Protein AF-A0A1J4UWP3-F1 (afdb_monomer)

Foldseek 3Di:
DAFEWEDALDWIKGQDQVNLVVCVVLVAADADVNHSNMGTGDLLSVLLSVPPVVHWYYYPNDTDDSCRSVVSCVPPPCVVVVSVVCNVCVVVVHDDDDPVPDPDCPDDDDDDDAQFDQDADAAQPFAWEADLVQQKIKTQQQVSLCCCCFFQNAADAADDVCNPHHRMGMHHNLSVLLCVVRRVHHYPDDSVVSVVSVCVVPVCVVVLSVVVNVRVSRQKDWDQCVVQLARTFIDGHPDHQCPPDPDGPDGQAGDHDDDPPDDDDPCVVVVSVVSCVVVNHD

Secondary structure (DSSP, 8-state):
---EEEE-SS-EEE--HHHHHHHHHTT-SEEGGG-TTSEEEPHHHHHHHHHHS--EEEETTEE--HHHHHGGGTTSTTHHHHHHHHHHHHHTT-----GGG--S---PPP----------PPPP-SEEEEETTTTEEEE--HHHHHHHHHHH--SEESBTTBTTS---EEEEHHHHHHHHHHS--EESS-HHHHHHHHHHH-TTHHHHHHHHHHHHHTT-EEEE-GGGTSSEEEE-TT--TT-SSSS-----EEE----TT----HHHHHHHHHHHHHTT--

Nearest PDB structures (foldseek):
  4fz2-assembly1_B  TM=8.603E-01  e=1.229E-30  Candidatus Micrarchaeum acidiphilum ARMAN-2
  3p1y-assembly2_D  TM=6.634E-01  e=2.081E-12  Archaeoglobus fulgidus
  1rlv-assembly1_A  TM=6.506E-01  e=1.474E-11  Archaeoglobus fulgidus
  1r0v-assembly2_D  TM=8.101E-01  e=3.860E-09  Archaeoglobus fulgidus DSM 4304
  3iey-assembly1_A  TM=8.493E-01  e=3.514E-05  Nanoarchaeum equitans

pLDDT: mean 92.27, std 8.97, range [44.47, 98.75]

Radius of gyration: 29.08 Å; Cα contacts (8 Å, |Δi|>4): 418; chains: 1; bounding box: 66×35×76 Å

Structure (mmCIF, N/CA/C/O backbone):
data_AF-A0A1J4UWP3-F1
#
_entry.id   AF-A0A1J4UWP3-F1
#
loop_
_atom_site.group_PDB
_atom_site.id
_atom_site.type_symbol
_atom_site.label_atom_id
_atom_site.label_alt_id
_atom_site.label_comp_id
_atom_site.label_asym_id
_atom_site.label_entity_id
_atom_site.label_seq_id
_atom_site.pdbx_PDB_ins_code
_atom_si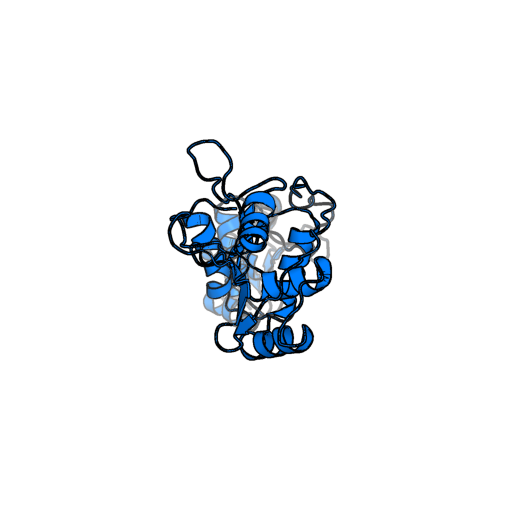te.Cartn_x
_atom_site.Cartn_y
_atom_site.Cartn_z
_atom_site.occupancy
_atom_site.B_iso_or_equiv
_atom_site.auth_seq_id
_atom_site.auth_comp_id
_atom_site.auth_asym_id
_atom_site.auth_atom_id
_atom_site.pdbx_PDB_model_num
ATOM 1 N N . MET A 1 1 ? -15.338 6.701 43.186 1.00 57.97 1 MET A N 1
ATOM 2 C CA . MET A 1 1 ? -16.219 5.523 43.312 1.00 57.97 1 MET A CA 1
ATOM 3 C C . MET A 1 1 ? -16.023 4.652 42.084 1.00 57.97 1 MET A C 1
ATOM 5 O O . MET A 1 1 ? -15.764 5.227 41.027 1.00 57.97 1 MET A O 1
ATOM 9 N N . PRO A 1 2 ? -16.044 3.316 42.218 1.00 82.25 2 PRO A N 1
ATOM 10 C CA . PRO A 1 2 ? -16.067 2.431 41.058 1.00 82.25 2 PRO A CA 1
ATOM 11 C C . PRO A 1 2 ? -17.319 2.729 40.227 1.00 82.25 2 PRO A C 1
ATOM 13 O O . PRO A 1 2 ? -18.374 3.027 40.780 1.00 82.25 2 PRO A O 1
ATOM 16 N N . VAL A 1 3 ? -17.168 2.732 38.906 1.00 91.19 3 VAL A N 1
ATOM 17 C CA . VAL A 1 3 ? -18.279 2.970 37.978 1.00 91.19 3 VAL A CA 1
ATOM 18 C C . VAL A 1 3 ? -19.163 1.725 37.961 1.00 91.19 3 VAL A C 1
ATOM 20 O O . VAL A 1 3 ? -18.652 0.625 37.758 1.00 91.19 3 VAL A O 1
ATOM 23 N N . GLU A 1 4 ? -20.474 1.891 38.122 1.00 92.81 4 GLU A N 1
ATOM 24 C CA . GLU A 1 4 ? -21.444 0.804 37.942 1.00 92.81 4 GLU A CA 1
ATOM 25 C C . GLU A 1 4 ? -22.299 1.048 36.698 1.00 92.81 4 GLU A C 1
ATOM 27 O O . GLU A 1 4 ? -22.734 2.171 36.431 1.00 92.81 4 GLU A O 1
ATOM 32 N N . TYR A 1 5 ? -22.562 -0.012 35.937 1.00 95.50 5 TYR A N 1
ATOM 33 C CA . TYR A 1 5 ? -23.479 0.029 34.801 1.00 95.50 5 TYR A CA 1
ATOM 34 C C . TYR A 1 5 ? -24.240 -1.293 34.649 1.00 95.50 5 TYR A C 1
ATOM 36 O O . TYR A 1 5 ? -23.869 -2.330 35.203 1.00 95.50 5 TYR A O 1
ATOM 44 N N . SER A 1 6 ? -25.345 -1.272 33.916 1.00 95.94 6 SER A N 1
ATOM 45 C CA . SER A 1 6 ? -26.182 -2.441 33.660 1.00 95.94 6 SER A CA 1
ATOM 46 C C . SER A 1 6 ? -26.145 -2.832 32.186 1.00 95.94 6 SER A C 1
ATOM 48 O O . SER A 1 6 ? -25.787 -2.034 31.320 1.00 95.94 6 SER A O 1
ATOM 50 N N . PHE A 1 7 ? -26.470 -4.090 31.905 1.00 95.88 7 PHE A N 1
ATOM 51 C CA . PHE A 1 7 ? -26.631 -4.599 30.551 1.00 95.88 7 PHE A CA 1
ATOM 52 C C . PHE A 1 7 ? -27.933 -5.393 30.449 1.00 95.88 7 PHE A C 1
ATOM 54 O O . PHE A 1 7 ? -28.121 -6.366 31.184 1.00 95.88 7 PHE A O 1
ATOM 61 N N . ASP A 1 8 ? -28.829 -5.000 29.546 1.00 90.06 8 ASP A N 1
ATOM 62 C CA . ASP A 1 8 ? -30.169 -5.596 29.413 1.00 90.06 8 ASP A CA 1
ATOM 63 C C . ASP A 1 8 ? -30.254 -6.726 28.370 1.00 90.06 8 ASP A C 1
ATOM 65 O O . ASP A 1 8 ? -31.227 -7.474 28.340 1.00 90.06 8 ASP A O 1
ATOM 69 N N . GLY A 1 9 ? -29.203 -6.930 27.573 1.00 86.62 9 GLY A N 1
ATOM 70 C CA . GLY A 1 9 ? -29.224 -7.838 26.421 1.00 86.62 9 GLY A CA 1
ATOM 71 C C . GLY A 1 9 ? -28.870 -7.134 25.118 1.00 86.62 9 GLY A C 1
ATOM 72 O O . GLY A 1 9 ? -28.320 -7.771 24.218 1.00 86.62 9 GLY A O 1
ATOM 73 N N . GLU A 1 10 ? -29.099 -5.827 25.056 1.00 87.94 10 GLU A N 1
ATOM 74 C CA . GLU A 1 10 ? -28.874 -5.005 23.872 1.00 87.94 10 GLU A CA 1
ATOM 75 C C . GLU A 1 10 ? -27.992 -3.794 24.188 1.00 87.94 10 GLU A C 1
ATOM 77 O O . GLU A 1 10 ? -27.033 -3.531 23.455 1.00 87.94 10 GLU A O 1
ATOM 82 N N . LEU A 1 11 ? -28.267 -3.110 25.299 1.00 94.31 11 LEU A N 1
ATOM 83 C CA . LEU A 1 11 ? -27.675 -1.830 25.669 1.00 94.31 11 LEU A CA 1
ATOM 84 C C . LEU A 1 11 ? -26.880 -1.922 26.969 1.00 94.31 11 LEU A C 1
ATOM 86 O O . LEU A 1 11 ? -27.240 -2.648 27.896 1.00 94.31 11 LEU A O 1
ATOM 90 N N . PHE A 1 12 ? -25.806 -1.136 27.043 1.00 96.69 12 PHE A N 1
ATOM 91 C CA . PHE A 1 12 ? -25.080 -0.871 28.281 1.00 96.69 12 PHE A CA 1
ATOM 92 C C . PHE A 1 12 ? -25.496 0.491 28.824 1.00 96.69 12 PHE A C 1
ATOM 94 O O . PHE A 1 12 ? -25.263 1.498 28.158 1.00 96.69 12 PHE A O 1
ATOM 101 N N . LEU A 1 13 ? -26.077 0.534 30.023 1.00 96.75 13 LEU A N 1
ATOM 102 C CA . LEU A 1 13 ? -26.630 1.757 30.606 1.00 96.75 13 LEU A CA 1
ATOM 103 C C . LEU A 1 13 ? -25.962 2.114 31.931 1.00 96.75 13 LEU A C 1
ATOM 105 O O . LEU A 1 13 ? -25.841 1.291 32.837 1.00 96.75 13 LEU A O 1
ATOM 109 N N . VAL A 1 14 ? -25.566 3.375 32.051 1.00 96.44 14 VAL A N 1
ATOM 110 C CA . VAL A 1 14 ? -25.075 3.990 33.285 1.00 96.44 14 VAL A CA 1
ATOM 111 C C . VAL A 1 14 ? -26.186 4.888 33.816 1.00 96.44 14 VAL A C 1
ATOM 113 O O . VAL A 1 14 ? -26.628 5.792 33.107 1.00 96.44 14 VAL A O 1
ATOM 116 N N . GLU A 1 15 ? -26.634 4.641 35.046 1.00 94.00 15 GLU A N 1
ATOM 117 C CA . GLU A 1 15 ? -27.773 5.353 35.652 1.00 94.00 15 GLU A CA 1
ATOM 118 C C . GLU A 1 15 ? -27.412 6.074 36.956 1.00 94.00 15 GLU A C 1
ATOM 120 O O . GLU A 1 15 ? -28.083 7.029 37.337 1.00 94.00 15 GLU A O 1
ATOM 125 N N . ASP A 1 16 ? -26.349 5.642 37.640 1.00 92.00 16 ASP A N 1
ATOM 126 C CA . ASP A 1 16 ? -25.859 6.316 38.842 1.00 92.00 16 ASP A CA 1
ATOM 127 C C . ASP A 1 16 ? -25.305 7.706 38.493 1.00 92.00 16 ASP A C 1
ATOM 129 O O . ASP A 1 16 ? -24.420 7.841 37.645 1.00 92.00 16 ASP A O 1
ATOM 133 N N . ALA A 1 17 ? -25.789 8.742 39.182 1.00 91.25 17 ALA A N 1
ATOM 134 C CA . ALA A 1 17 ? -25.477 10.134 38.868 1.00 91.25 17 ALA A CA 1
ATOM 135 C C . ALA A 1 17 ? -23.970 10.447 38.944 1.00 91.25 17 ALA A C 1
ATOM 137 O O . ALA A 1 17 ? -23.447 11.180 38.100 1.00 91.25 17 ALA A O 1
ATOM 138 N N . ALA A 1 18 ? -23.251 9.871 39.914 1.00 90.94 18 ALA A N 1
ATOM 139 C CA . ALA A 1 18 ? -21.812 10.089 40.053 1.00 90.94 18 ALA A CA 1
ATOM 140 C C . ALA A 1 18 ? -21.024 9.431 38.905 1.00 90.94 18 ALA A C 1
ATOM 142 O O . ALA A 1 18 ? -20.096 10.033 38.352 1.00 90.94 18 ALA A O 1
ATOM 143 N N . SER A 1 19 ? -21.422 8.220 38.511 1.00 93.31 19 SER A N 1
ATOM 144 C CA . SER A 1 19 ? -20.868 7.491 37.368 1.00 93.31 19 SER A CA 1
ATOM 145 C C . SER A 1 19 ? -21.154 8.213 36.051 1.00 93.31 19 SER A C 1
ATOM 147 O O . SER A 1 19 ? -20.228 8.433 35.269 1.00 93.31 19 SER A O 1
ATOM 149 N N . VAL A 1 20 ? -22.394 8.666 35.837 1.00 94.31 20 VAL A N 1
ATOM 150 C CA . VAL A 1 20 ? -22.802 9.468 34.672 1.00 94.31 20 VAL A CA 1
ATOM 151 C C . VAL A 1 20 ? -21.947 10.727 34.563 1.00 94.31 20 VAL A C 1
ATOM 153 O O . VAL A 1 20 ? -21.325 10.957 33.527 1.00 94.31 20 VAL A O 1
ATOM 156 N N . GLN A 1 21 ? -21.828 11.509 35.639 1.00 91.56 21 GLN A N 1
ATOM 157 C CA . GLN A 1 21 ? -21.040 12.741 35.625 1.00 91.56 21 GLN A CA 1
ATOM 158 C C . GLN A 1 21 ? -19.553 12.476 35.327 1.00 91.56 21 GLN A C 1
ATOM 160 O O . GLN A 1 21 ? -18.936 13.196 34.536 1.00 91.56 21 GLN A O 1
ATOM 165 N N . SER A 1 22 ? -18.971 11.438 35.939 1.00 91.75 22 SER A N 1
ATOM 166 C CA . SER A 1 22 ? -17.565 11.069 35.742 1.00 91.75 22 SER A CA 1
ATOM 167 C C . SER A 1 22 ? -17.277 10.633 34.302 1.00 91.75 22 SER A C 1
ATOM 169 O O . SER A 1 22 ? -16.322 11.113 33.683 1.00 91.75 22 SER A O 1
ATOM 171 N N . LEU A 1 23 ? -18.119 9.757 33.752 1.00 94.44 23 LEU A N 1
ATOM 172 C CA . LEU A 1 23 ? -17.978 9.226 32.399 1.00 94.44 23 LEU A CA 1
ATOM 173 C C . LEU A 1 23 ? -18.247 10.284 31.333 1.00 94.44 23 LEU A C 1
ATOM 175 O O . LEU A 1 23 ? -17.478 10.378 30.376 1.00 94.44 23 LEU A O 1
ATOM 179 N N . TYR A 1 24 ? -19.258 11.131 31.535 1.00 91.94 24 TYR A N 1
ATOM 180 C CA . TYR A 1 24 ? -19.559 12.238 30.632 1.00 91.94 24 TYR A CA 1
ATOM 181 C C . TYR A 1 24 ? -18.372 13.202 30.518 1.00 91.94 24 TYR A C 1
ATOM 183 O O . TYR A 1 24 ? -17.941 13.530 29.414 1.00 91.94 24 TYR A O 1
ATOM 191 N N . LYS A 1 25 ? -17.751 13.572 31.650 1.00 91.88 25 LYS A N 1
ATOM 192 C CA . LYS A 1 25 ? -16.527 14.396 31.666 1.00 91.88 25 LYS A CA 1
ATOM 193 C C . LYS A 1 25 ? -15.352 13.719 30.945 1.00 91.88 25 LYS A C 1
ATOM 195 O O . LYS A 1 25 ? -14.505 14.400 30.376 1.00 91.88 25 LYS A O 1
ATOM 200 N N . GLY A 1 26 ? -15.297 12.388 30.972 1.00 92.44 26 GLY A N 1
ATOM 201 C CA . GLY A 1 26 ? -14.312 11.575 30.257 1.00 92.44 26 GLY A CA 1
ATOM 202 C C . GLY A 1 26 ? -14.669 11.264 28.799 1.00 92.44 26 GLY A C 1
ATOM 203 O O . GLY A 1 26 ? -13.952 10.485 28.164 1.00 92.44 26 GLY A O 1
ATOM 204 N N . PHE A 1 27 ? -15.753 11.838 28.264 1.00 93.69 27 PHE A N 1
ATOM 205 C CA . PHE A 1 27 ? -16.264 11.567 26.917 1.00 93.69 27 PHE A CA 1
ATOM 206 C C . PHE A 1 27 ? -16.542 10.074 26.668 1.00 93.69 27 PHE A C 1
ATOM 208 O O . PHE A 1 27 ? -16.190 9.542 25.613 1.00 93.69 27 PHE A O 1
ATOM 215 N N . PHE A 1 28 ? -17.096 9.373 27.658 1.00 93.94 28 PHE A N 1
ATOM 216 C CA . PHE A 1 28 ? -17.574 7.996 27.517 1.00 93.94 28 PHE A CA 1
ATOM 217 C C . PHE A 1 28 ? -19.084 7.968 27.275 1.00 93.94 28 PHE A C 1
ATOM 219 O O . PHE A 1 28 ? -19.833 8.690 27.932 1.00 93.94 28 PHE A O 1
ATOM 226 N N . GLY A 1 29 ? -19.517 7.089 26.370 1.00 93.31 29 GLY A N 1
ATOM 227 C CA . GLY A 1 29 ? -20.927 6.862 26.065 1.00 93.31 29 GLY A CA 1
ATOM 228 C C . GLY A 1 29 ? -21.612 8.024 25.348 1.00 93.31 29 GLY A C 1
ATOM 229 O O . GLY A 1 29 ? -20.968 8.965 24.880 1.00 93.31 29 GLY A O 1
ATOM 230 N N . THR A 1 30 ? -22.930 7.935 25.218 1.00 92.50 30 THR A N 1
ATOM 231 C CA . THR A 1 30 ? -23.804 8.981 24.668 1.00 92.50 30 THR A CA 1
ATOM 232 C C . THR A 1 30 ? -25.034 9.169 25.558 1.00 92.50 30 THR A C 1
ATOM 234 O O . THR A 1 30 ? -25.438 8.215 26.220 1.00 92.50 30 THR A O 1
ATOM 237 N N . PRO A 1 31 ? -25.641 10.370 25.608 1.00 92.81 31 PRO A N 1
ATOM 238 C CA . PRO A 1 31 ? -26.878 10.591 26.356 1.00 92.81 31 PRO A CA 1
ATOM 239 C C . PRO A 1 31 ? -27.997 9.647 25.898 1.00 92.81 31 PRO A C 1
ATOM 241 O O . PRO A 1 31 ? -28.414 9.679 24.734 1.00 92.81 31 PRO A O 1
ATOM 244 N N . PHE A 1 32 ? -28.510 8.821 26.807 1.00 91.56 32 PHE A N 1
ATOM 245 C CA . PHE A 1 32 ? -29.555 7.858 26.473 1.00 91.56 32 PHE A CA 1
ATOM 246 C C . PHE A 1 32 ? -30.858 8.589 26.131 1.00 91.56 32 PHE A C 1
ATOM 248 O O . PHE A 1 32 ? -31.356 9.410 26.903 1.00 91.56 32 PHE A O 1
ATOM 255 N N . LYS A 1 33 ? -31.422 8.313 24.947 1.00 88.06 33 LYS A N 1
ATOM 256 C CA . LYS A 1 33 ? -32.617 9.006 24.420 1.00 88.06 33 LYS A CA 1
ATOM 257 C C . LYS A 1 33 ? -32.496 10.543 24.443 1.00 88.06 33 LYS A C 1
ATOM 259 O O . LYS A 1 33 ? -33.495 11.242 24.601 1.00 88.06 33 LYS A O 1
ATOM 264 N N . GLY A 1 34 ? -31.275 11.069 24.313 1.00 80.12 34 GLY A N 1
ATOM 265 C CA . GLY A 1 34 ? -31.001 12.509 24.314 1.00 80.12 34 GLY A CA 1
ATOM 266 C C . GLY A 1 34 ? -31.094 13.186 25.685 1.00 80.12 34 GLY A C 1
ATOM 267 O O . GLY A 1 34 ? -30.981 14.409 25.755 1.00 80.12 34 GLY A O 1
ATOM 268 N N . LYS A 1 35 ? -31.283 12.428 26.773 1.00 81.88 35 LYS A N 1
ATOM 269 C CA . LYS A 1 35 ? -31.281 12.953 28.143 1.00 81.88 35 LYS A CA 1
ATOM 270 C C . LYS A 1 35 ? -29.943 12.648 28.820 1.00 81.88 35 LYS A C 1
ATOM 272 O O . LYS A 1 35 ? -29.397 11.561 28.672 1.00 81.88 35 LYS A O 1
ATOM 277 N N . GLY A 1 36 ? -29.391 13.636 29.524 1.00 80.69 36 GLY A N 1
ATOM 278 C CA . GLY A 1 36 ? -28.071 13.550 30.169 1.00 80.69 36 GLY A CA 1
ATOM 279 C C . GLY A 1 36 ? -28.068 12.895 31.554 1.00 80.69 36 GLY A C 1
ATOM 280 O O . GLY A 1 36 ? -27.041 12.909 32.222 1.00 80.69 36 GLY A O 1
ATOM 281 N N . ASP A 1 37 ? -29.204 12.363 32.001 1.00 90.12 37 ASP A N 1
ATOM 282 C CA . ASP A 1 37 ? -29.361 11.645 33.269 1.00 90.12 37 ASP A CA 1
ATOM 283 C C . ASP A 1 37 ? -28.863 10.197 33.195 1.00 90.12 37 ASP A C 1
ATOM 285 O O . ASP A 1 37 ? -28.579 9.596 34.227 1.00 90.12 37 ASP A O 1
ATOM 289 N N . LYS A 1 38 ? -28.740 9.644 31.983 1.00 94.94 38 LYS A N 1
ATOM 290 C CA . LYS A 1 38 ? -28.232 8.295 31.723 1.00 94.94 38 LYS A CA 1
ATOM 291 C C . LYS A 1 38 ? -27.283 8.298 30.533 1.00 94.94 38 LYS A C 1
ATOM 293 O O . LYS A 1 38 ? -27.473 9.055 29.579 1.00 94.94 38 LYS A O 1
ATOM 298 N N . LEU A 1 39 ? -26.292 7.410 30.558 1.00 96.25 39 LEU A N 1
ATOM 299 C CA . LEU A 1 39 ? -25.378 7.211 29.430 1.00 96.25 39 LEU A CA 1
ATOM 300 C C . LEU A 1 39 ? -25.514 5.809 28.854 1.00 96.25 39 LEU A C 1
ATOM 302 O O . LEU A 1 39 ? -25.476 4.824 29.587 1.00 96.25 39 LEU A O 1
ATOM 306 N N . GLU A 1 40 ? -25.606 5.737 27.534 1.00 95.94 40 GLU A N 1
ATOM 307 C CA . GLU A 1 40 ? -25.453 4.510 26.767 1.00 95.94 40 GLU A CA 1
ATOM 308 C C . GLU A 1 40 ? -23.985 4.335 26.373 1.00 95.94 40 GLU A C 1
ATOM 310 O O . GLU A 1 40 ? -23.406 5.200 25.710 1.00 95.94 40 GLU A O 1
ATOM 315 N N . LEU A 1 41 ? -23.374 3.227 26.790 1.00 95.75 41 LEU A N 1
ATOM 316 C CA . LEU A 1 41 ? -22.001 2.876 26.434 1.00 95.75 41 LEU A CA 1
ATOM 317 C C . LEU A 1 41 ? -21.979 1.988 25.193 1.00 95.75 41 LEU A C 1
ATOM 319 O O . LEU A 1 41 ? -22.765 1.046 25.063 1.00 95.75 41 LEU A O 1
ATOM 323 N N . SER A 1 42 ? -20.999 2.209 24.319 1.00 95.06 42 SER A N 1
ATOM 324 C CA . SER A 1 42 ? -20.665 1.192 23.323 1.00 95.06 42 SER A CA 1
ATOM 325 C C . SER A 1 42 ? -20.100 -0.068 24.004 1.00 95.06 42 SER A C 1
ATOM 327 O O . SER A 1 42 ? -19.518 0.020 25.091 1.00 95.06 42 SER A O 1
ATOM 329 N N . PRO A 1 43 ? -20.206 -1.256 23.379 1.00 95.62 43 PRO A N 1
ATOM 330 C CA . PRO A 1 43 ? -19.635 -2.473 23.949 1.00 95.62 43 PRO A CA 1
ATOM 331 C C . PRO A 1 43 ? -18.132 -2.381 24.225 1.00 95.62 43 PRO A C 1
ATOM 333 O O . PRO A 1 43 ? -17.662 -2.89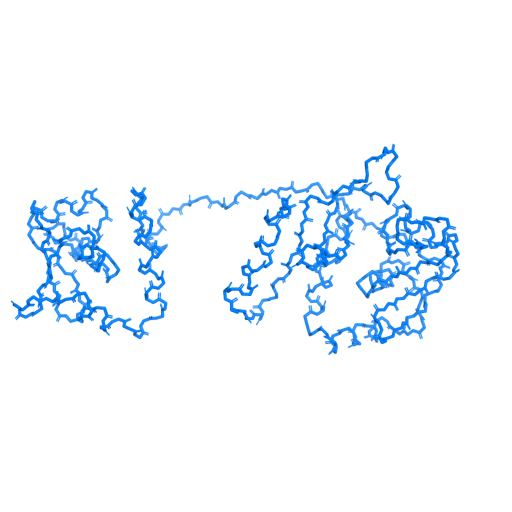6 25.235 1.00 95.62 43 PRO A O 1
ATOM 336 N N . GLU A 1 44 ? -17.372 -1.714 23.354 1.00 96.06 44 GLU A N 1
ATOM 337 C CA . GLU A 1 44 ? -15.945 -1.485 23.567 1.00 96.06 44 GLU A CA 1
ATOM 338 C C . GLU A 1 44 ? -15.681 -0.597 24.794 1.00 96.06 44 GLU A C 1
ATOM 340 O O . GLU A 1 44 ? -14.794 -0.920 25.583 1.00 96.06 44 GLU A O 1
ATOM 345 N N . GLU A 1 45 ? -16.463 0.472 24.997 1.00 96.25 45 GLU A N 1
ATOM 346 C CA . GLU A 1 45 ? -16.363 1.340 26.181 1.00 96.25 45 GLU A CA 1
ATOM 347 C C . GLU A 1 45 ? -16.725 0.596 27.469 1.00 96.25 45 GLU A C 1
ATOM 349 O O . GLU A 1 45 ? -15.981 0.688 28.443 1.00 96.25 45 GLU A O 1
ATOM 354 N N . ALA A 1 46 ? -17.815 -0.176 27.474 1.00 96.56 46 ALA A N 1
ATOM 355 C CA . ALA A 1 46 ? -18.218 -0.984 28.624 1.00 96.56 46 ALA A CA 1
ATOM 356 C C . ALA A 1 46 ? -17.103 -1.962 29.037 1.00 96.56 46 ALA A C 1
ATOM 358 O O . ALA A 1 46 ? -16.660 -1.969 30.191 1.00 96.56 46 ALA A O 1
ATOM 359 N N . LEU A 1 47 ? -16.573 -2.723 28.073 1.00 97.00 47 LEU A N 1
ATOM 360 C CA . LEU A 1 47 ? -15.470 -3.652 28.315 1.00 97.00 47 LEU A CA 1
ATOM 361 C C . LEU A 1 47 ? -14.189 -2.948 28.778 1.00 97.00 47 LEU A C 1
ATOM 363 O O . LEU A 1 47 ? -13.485 -3.483 29.626 1.00 97.00 47 LEU A O 1
ATOM 367 N N . TYR A 1 48 ? -13.885 -1.754 28.265 1.00 97.06 48 TYR A N 1
ATOM 368 C CA . TYR A 1 48 ? -12.733 -0.968 28.715 1.00 97.06 48 TYR A CA 1
ATOM 369 C C . TYR A 1 48 ? -12.877 -0.524 30.170 1.00 97.06 48 TYR A C 1
ATOM 371 O O . TYR A 1 48 ? -11.942 -0.660 30.956 1.00 97.06 48 TYR A O 1
ATOM 379 N N . LEU A 1 49 ? -14.054 -0.018 30.548 1.00 96.19 49 LEU A N 1
ATOM 380 C CA . LEU A 1 49 ? -14.309 0.411 31.921 1.00 96.19 49 LEU A CA 1
ATOM 381 C C . LEU A 1 49 ? -14.182 -0.765 32.900 1.00 96.19 49 LEU A C 1
ATOM 383 O O . LEU A 1 49 ? -13.627 -0.602 33.986 1.00 96.19 49 LEU A O 1
ATOM 387 N N . MET A 1 50 ? -14.644 -1.951 32.502 1.00 96.00 50 MET A N 1
ATOM 388 C CA . MET A 1 50 ? -14.479 -3.171 33.293 1.00 96.00 50 MET A CA 1
ATOM 389 C C . MET A 1 50 ? -13.012 -3.615 33.386 1.00 96.00 50 MET A C 1
ATOM 391 O O . MET A 1 50 ? -12.548 -3.901 34.483 1.00 96.00 50 MET A O 1
ATOM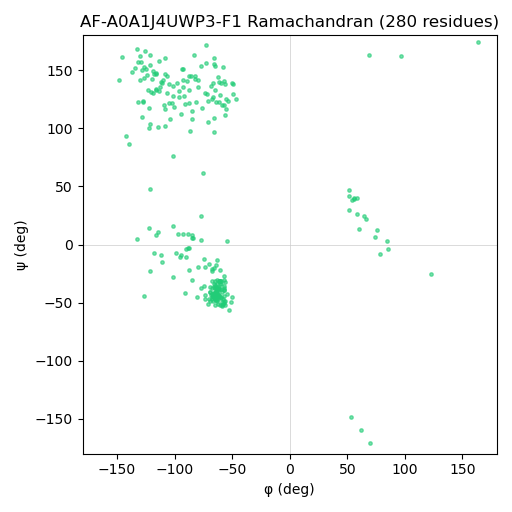 395 N N . ASP A 1 51 ? -12.285 -3.647 32.263 1.00 95.88 51 ASP A N 1
ATOM 396 C CA . ASP A 1 51 ? -10.894 -4.128 32.189 1.00 95.88 51 ASP A CA 1
ATOM 397 C C . ASP A 1 51 ? -9.924 -3.245 32.989 1.00 95.88 51 ASP A C 1
ATOM 399 O O . ASP A 1 51 ? -9.191 -3.738 33.842 1.00 95.88 51 ASP A O 1
ATOM 403 N N . VAL A 1 52 ? -9.936 -1.926 32.752 1.00 94.06 52 VAL A N 1
ATOM 404 C CA . VAL A 1 52 ? -8.878 -1.028 33.260 1.00 94.06 52 VAL A CA 1
ATOM 405 C C . VAL A 1 52 ? -9.361 0.053 34.228 1.00 94.06 52 VAL A C 1
ATOM 407 O O . VAL A 1 52 ? -8.543 0.769 34.805 1.00 94.06 52 VAL A O 1
ATOM 410 N N . ARG A 1 53 ? -10.678 0.214 34.434 1.00 92.19 53 ARG A N 1
ATOM 411 C CA . ARG A 1 53 ? -11.245 1.236 35.344 1.00 92.19 53 ARG A CA 1
ATOM 412 C C . ARG A 1 53 ? -11.974 0.661 36.554 1.00 92.19 53 ARG A C 1
ATOM 414 O O . ARG A 1 53 ? -12.596 1.433 37.284 1.00 92.19 53 ARG A O 1
ATOM 421 N N . ASN A 1 54 ? -11.850 -0.646 36.795 1.00 92.56 54 ASN A N 1
ATOM 422 C CA . ASN A 1 54 ? -12.463 -1.342 37.929 1.00 92.56 54 ASN A CA 1
ATOM 423 C C . ASN A 1 54 ? -13.987 -1.108 38.010 1.00 92.56 54 ASN A C 1
ATOM 425 O O . ASN A 1 54 ? -14.535 -0.877 39.089 1.00 92.56 5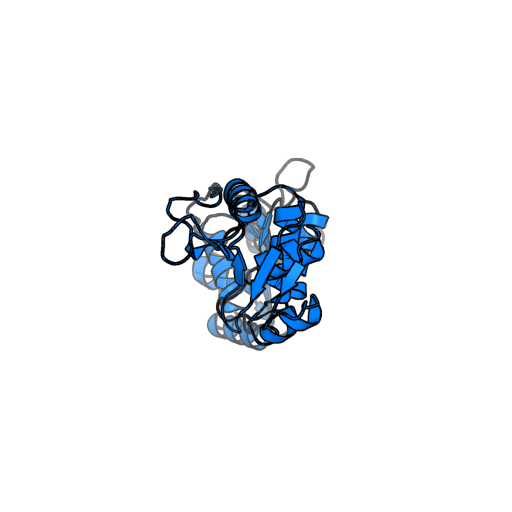4 ASN A O 1
ATOM 429 N N . ALA A 1 55 ? -14.651 -1.071 36.851 1.00 94.88 55 ALA A N 1
ATOM 430 C CA . ALA A 1 55 ? -16.096 -0.910 36.761 1.00 94.88 55 ALA A CA 1
ATOM 431 C C . ALA A 1 55 ? -16.810 -2.266 36.838 1.00 94.88 55 ALA A C 1
ATOM 433 O O . ALA A 1 55 ? -16.325 -3.256 36.288 1.00 94.88 55 ALA A O 1
ATOM 434 N N . SER A 1 56 ? -17.989 -2.297 37.458 1.00 94.75 56 SER A N 1
ATOM 435 C CA . SER A 1 56 ? -18.821 -3.499 37.559 1.00 94.75 56 SER A CA 1
ATOM 436 C C . SER A 1 56 ? -20.035 -3.409 36.631 1.00 94.75 56 SER A C 1
ATOM 438 O O . SER A 1 56 ? -20.603 -2.336 36.409 1.00 94.75 56 SER A O 1
ATOM 440 N N . CYS A 1 57 ? -20.433 -4.554 36.068 1.00 96.19 57 CYS A N 1
ATOM 441 C CA . CYS A 1 57 ? -21.601 -4.661 35.198 1.00 96.19 57 CYS A CA 1
ATOM 442 C C . CYS A 1 57 ? -22.594 -5.690 35.734 1.00 96.19 57 CYS A C 1
ATOM 444 O O . CYS A 1 57 ? -22.201 -6.818 36.034 1.00 96.19 57 CYS A O 1
ATOM 446 N N . LYS A 1 58 ? -23.885 -5.347 35.794 1.00 95.62 58 LYS A N 1
ATOM 447 C CA . LYS A 1 58 ? -24.963 -6.271 36.195 1.00 95.62 58 LYS A CA 1
ATOM 448 C C . LYS A 1 58 ? -25.899 -6.583 35.019 1.00 95.62 58 LYS A C 1
ATOM 450 O O . LYS A 1 58 ? -26.347 -5.675 34.325 1.00 95.62 58 LYS A O 1
ATOM 455 N N . LYS A 1 59 ? -26.265 -7.859 34.839 1.00 93.62 59 LYS A N 1
ATOM 456 C CA . LYS A 1 59 ? -27.325 -8.329 33.920 1.00 93.62 59 LYS A CA 1
ATOM 457 C C . LYS A 1 59 ? -28.368 -9.102 34.722 1.00 93.62 59 LYS A C 1
ATOM 459 O O . LYS A 1 59 ? -28.038 -10.113 35.341 1.00 93.62 59 LYS A O 1
ATOM 464 N N . GLY A 1 60 ? -29.611 -8.614 34.757 1.00 88.25 60 GLY A N 1
ATOM 465 C CA . GLY A 1 60 ? -30.677 -9.212 35.578 1.00 88.25 60 GLY A CA 1
ATOM 466 C C . GLY A 1 60 ? -30.305 -9.322 37.065 1.00 88.25 60 GLY A C 1
ATOM 467 O O . GLY A 1 60 ? -30.545 -10.351 37.688 1.00 88.25 60 GLY A O 1
ATOM 468 N N . GLY A 1 61 ? -29.616 -8.308 37.603 1.00 88.56 61 GLY A N 1
ATOM 469 C CA . GLY A 1 61 ? -29.141 -8.270 38.993 1.00 88.56 61 GLY A CA 1
ATOM 470 C C . GLY A 1 61 ? -27.877 -9.088 39.292 1.00 88.56 61 GLY A C 1
ATOM 471 O O . GLY A 1 61 ? -27.316 -8.941 40.373 1.00 88.56 61 GLY A O 1
ATOM 472 N N . LYS A 1 62 ? -27.385 -9.908 38.352 1.00 93.62 62 LYS A N 1
ATOM 473 C CA . LYS A 1 62 ? -26.159 -10.704 38.523 1.00 93.62 62 LYS A CA 1
ATOM 474 C C . LYS A 1 62 ? -24.953 -10.000 37.922 1.00 93.62 62 LYS A C 1
ATOM 476 O O . LYS A 1 62 ? -24.999 -9.579 36.764 1.00 93.62 62 LYS A O 1
ATOM 481 N N . GLU A 1 63 ? -23.865 -9.932 38.679 1.00 95.62 63 GLU A N 1
ATOM 482 C CA . GLU A 1 63 ? -22.591 -9.405 38.194 1.00 95.62 63 GLU A CA 1
ATOM 483 C C . GLU A 1 63 ? -22.057 -10.232 37.015 1.00 95.62 63 GLU A C 1
ATOM 485 O O . GLU A 1 63 ? -22.208 -11.456 36.968 1.00 95.62 63 GLU A O 1
ATOM 490 N N . GLN A 1 64 ? -21.496 -9.547 36.024 1.00 96.88 64 GLN A N 1
ATOM 491 C CA . GLN A 1 64 ? -20.988 -10.133 34.790 1.00 96.88 64 GLN A CA 1
ATOM 492 C C . GLN A 1 64 ? -19.468 -10.027 34.739 1.00 96.88 64 GLN A C 1
ATOM 494 O O . GLN A 1 64 ? -18.897 -8.988 35.057 1.00 96.88 64 GLN A O 1
ATOM 499 N N . SER A 1 65 ? -18.815 -11.087 34.261 1.00 96.94 65 SER A N 1
ATOM 500 C CA . SER A 1 65 ? -17.391 -11.045 33.934 1.00 96.94 65 SER A CA 1
ATOM 501 C C . SER A 1 65 ? -17.152 -10.471 32.538 1.00 96.94 65 SER A C 1
ATOM 503 O O . SER A 1 65 ? -18.039 -10.491 31.677 1.00 96.94 65 SER A O 1
ATOM 505 N N . PHE A 1 66 ? -15.911 -10.057 32.274 1.00 96.19 66 PHE A N 1
ATOM 506 C CA . PHE A 1 66 ? -15.485 -9.579 30.957 1.00 96.19 66 PHE A CA 1
ATOM 507 C C . PHE A 1 66 ? -15.851 -10.565 29.843 1.00 96.19 66 PHE A C 1
ATOM 509 O O . PHE A 1 66 ? -16.489 -10.197 28.858 1.00 96.19 66 PHE A O 1
ATOM 516 N N . ASN A 1 67 ? -15.517 -11.847 30.022 1.00 97.12 67 ASN A N 1
ATOM 517 C CA . ASN A 1 67 ? -15.795 -12.881 29.024 1.00 97.12 67 ASN A CA 1
ATOM 518 C C . ASN A 1 67 ? -17.298 -13.115 28.824 1.00 97.12 67 ASN A C 1
ATOM 520 O O . ASN A 1 67 ? -17.720 -13.387 27.698 1.00 97.12 67 ASN A O 1
ATOM 524 N N . ALA A 1 68 ? -18.113 -12.995 29.879 1.00 95.75 68 ALA A N 1
ATOM 525 C CA . ALA A 1 68 ? -19.565 -13.129 29.770 1.00 95.75 68 ALA A CA 1
ATOM 526 C C . ALA A 1 68 ? -20.166 -12.024 28.887 1.00 95.75 68 ALA A C 1
ATOM 528 O O . ALA A 1 68 ? -21.002 -12.309 28.027 1.00 95.75 68 ALA A O 1
ATOM 529 N N . LEU A 1 69 ? -19.691 -10.784 29.037 1.00 95.31 69 LEU A N 1
ATOM 530 C CA . LEU A 1 69 ? -20.100 -9.663 28.191 1.00 95.31 69 LEU A CA 1
ATOM 531 C C . LEU A 1 69 ? -19.536 -9.780 26.770 1.00 95.31 69 LEU A C 1
ATOM 533 O O . LEU A 1 69 ? -20.294 -9.735 25.803 1.00 95.31 69 LEU A O 1
ATOM 537 N N . ALA A 1 70 ? -18.227 -10.000 26.630 1.00 95.94 70 ALA A N 1
ATOM 538 C CA . ALA A 1 70 ? -17.544 -10.060 25.339 1.00 95.94 70 ALA A CA 1
ATOM 539 C C . ALA A 1 70 ? -18.084 -11.175 24.428 1.00 95.94 70 ALA A C 1
ATOM 541 O O . ALA A 1 70 ? -18.186 -10.986 23.213 1.00 95.94 70 ALA A O 1
ATOM 542 N N . LYS A 1 71 ? -18.504 -12.317 24.997 1.00 95.62 71 LYS A N 1
ATOM 543 C CA . LYS A 1 71 ? -19.102 -13.436 24.247 1.00 95.62 71 LYS A CA 1
ATOM 544 C C . LYS A 1 71 ? -20.334 -13.021 23.440 1.00 95.62 71 LYS A C 1
ATOM 546 O O . LYS A 1 71 ? -20.564 -13.595 22.379 1.00 95.62 71 LYS A O 1
ATOM 551 N N . GLN A 1 72 ? -21.091 -12.025 23.898 1.00 94.31 72 GLN A N 1
ATOM 552 C CA . GLN A 1 72 ? -22.294 -11.535 23.210 1.00 94.31 72 GLN A CA 1
ATOM 553 C C . GLN A 1 72 ? -21.966 -10.788 21.909 1.00 94.31 72 GLN A C 1
ATOM 555 O O . GLN A 1 72 ? -22.820 -10.637 21.040 1.00 94.31 72 GLN A O 1
ATOM 560 N N . PHE A 1 73 ? -20.709 -10.372 21.740 1.00 94.81 73 PHE A N 1
ATOM 561 C CA . PHE A 1 73 ? -20.234 -9.613 20.585 1.00 94.81 73 PHE A CA 1
ATOM 562 C C . PHE A 1 73 ? -19.191 -10.368 19.758 1.00 94.81 73 PHE A C 1
ATOM 564 O O . PHE A 1 73 ? -18.621 -9.792 18.832 1.00 94.81 73 PHE A O 1
ATOM 571 N N . LYS A 1 74 ? -18.954 -11.656 20.048 1.00 94.38 74 LYS A N 1
ATOM 572 C CA . LYS A 1 74 ? -17.917 -12.475 19.393 1.00 94.38 74 LYS A CA 1
ATOM 573 C C . LYS A 1 74 ? -18.058 -12.527 17.864 1.00 94.38 74 LYS A C 1
ATOM 575 O O . LYS A 1 74 ? -17.053 -12.581 17.164 1.00 94.38 74 LYS A O 1
ATOM 580 N N . ASP A 1 75 ? -19.293 -12.462 17.363 1.00 95.50 75 ASP A N 1
ATOM 581 C CA . ASP A 1 75 ? -19.610 -12.561 15.934 1.00 95.50 75 ASP A CA 1
ATOM 582 C C . ASP A 1 75 ? -19.624 -11.182 15.240 1.00 95.50 75 ASP A C 1
ATOM 584 O O . ASP A 1 75 ? -19.759 -11.083 14.017 1.00 95.50 75 ASP A O 1
ATOM 588 N N . ARG A 1 76 ? -19.436 -10.082 15.991 1.00 95.06 76 ARG A N 1
ATOM 589 C CA . ARG A 1 76 ? -19.289 -8.743 15.406 1.00 95.06 76 ARG A CA 1
ATOM 590 C C . ARG A 1 76 ? -17.927 -8.625 14.723 1.00 95.06 76 ARG A C 1
ATOM 592 O O . ARG A 1 76 ? -16.874 -8.885 15.308 1.00 95.06 76 ARG A O 1
ATOM 599 N N . LYS A 1 77 ? -17.932 -8.163 13.469 1.00 95.69 77 LYS A N 1
ATOM 600 C CA . LYS A 1 77 ? -16.715 -8.020 12.656 1.00 95.69 77 LYS A CA 1
ATOM 601 C C . LYS A 1 77 ? -15.648 -7.200 13.386 1.00 95.69 77 LYS A C 1
ATOM 603 O O . LYS A 1 77 ? -15.866 -6.032 13.707 1.00 95.69 77 LYS A O 1
ATOM 608 N N . LYS A 1 78 ? -14.459 -7.792 13.548 1.00 95.75 78 LYS A N 1
ATOM 609 C CA . LYS A 1 78 ? -13.266 -7.151 14.131 1.00 95.75 78 LYS A CA 1
ATOM 610 C C . LYS A 1 78 ? -13.471 -6.634 15.565 1.00 95.75 78 LYS A C 1
ATOM 612 O O . LYS A 1 78 ? -12.775 -5.702 15.954 1.00 95.75 78 LYS A O 1
ATOM 617 N N . PHE A 1 79 ? -14.390 -7.215 16.344 1.00 95.75 79 PHE A N 1
ATOM 618 C CA . PHE A 1 79 ? -14.730 -6.722 17.684 1.00 95.75 79 PHE A CA 1
ATOM 619 C C . PHE A 1 79 ? -13.508 -6.544 18.598 1.00 95.75 79 PHE A C 1
ATOM 621 O O . PHE A 1 79 ? -13.230 -5.431 19.032 1.00 95.75 79 PHE A O 1
ATOM 628 N N . LEU A 1 80 ? -12.711 -7.599 18.803 1.00 96.00 80 LEU A N 1
ATOM 629 C CA . LEU A 1 80 ? -11.511 -7.506 19.644 1.00 96.00 80 LEU A CA 1
ATOM 630 C C . LEU A 1 80 ? -10.463 -6.539 19.083 1.00 96.00 80 LEU A C 1
ATOM 632 O O . LEU A 1 80 ? -9.845 -5.804 19.843 1.00 96.00 80 LEU A O 1
ATOM 636 N N . ALA A 1 81 ? -10.287 -6.479 17.760 1.00 96.25 81 ALA A N 1
ATOM 637 C CA . ALA A 1 81 ? -9.359 -5.524 17.152 1.00 96.25 81 ALA A CA 1
ATOM 638 C C . ALA A 1 81 ? -9.792 -4.065 17.395 1.00 96.25 81 ALA A C 1
ATOM 640 O O . ALA A 1 81 ? -8.951 -3.215 17.676 1.00 96.25 81 ALA A O 1
ATOM 641 N N . ARG A 1 82 ? -11.101 -3.776 17.325 1.00 95.12 82 ARG A N 1
ATOM 642 C CA . ARG A 1 82 ? -11.670 -2.461 17.665 1.00 95.12 82 ARG A CA 1
ATOM 643 C C . ARG A 1 82 ? -11.477 -2.143 19.144 1.00 95.12 82 ARG A C 1
ATOM 645 O O . ARG A 1 82 ? -11.004 -1.058 19.461 1.00 95.12 82 ARG A O 1
ATOM 652 N N . TYR A 1 83 ? -11.776 -3.102 20.017 1.00 96.06 83 TYR A N 1
ATOM 653 C CA . TYR A 1 83 ? -11.594 -2.968 21.458 1.00 96.06 83 TYR A CA 1
ATOM 654 C C . TYR A 1 83 ? -10.133 -2.681 21.835 1.00 96.06 83 TYR A C 1
ATOM 656 O O . TYR A 1 83 ? -9.871 -1.683 22.498 1.00 96.06 83 TYR A O 1
ATOM 664 N N . PHE A 1 84 ? -9.171 -3.479 21.358 1.00 97.12 84 PHE A N 1
ATOM 665 C CA . PHE A 1 84 ? -7.753 -3.266 21.670 1.00 97.12 84 PHE A CA 1
ATOM 666 C C . PHE A 1 84 ? -7.219 -1.938 21.122 1.00 97.12 84 PHE A C 1
ATOM 668 O O . PHE A 1 84 ? -6.431 -1.283 21.797 1.00 97.12 84 PHE A O 1
ATOM 675 N N . CYS A 1 85 ? -7.673 -1.515 19.938 1.00 95.62 85 CYS A N 1
ATOM 676 C CA . CYS A 1 85 ? -7.331 -0.206 19.380 1.00 95.62 85 CYS A CA 1
ATOM 677 C C . CYS A 1 85 ? -7.881 0.937 20.247 1.00 95.62 85 CYS A C 1
ATOM 679 O O . CYS A 1 85 ? -7.147 1.854 20.609 1.00 95.62 85 CYS A O 1
ATOM 681 N N . MET A 1 86 ? -9.159 0.862 20.631 1.00 95.56 86 MET A N 1
ATOM 682 C CA . MET A 1 86 ? -9.783 1.859 21.499 1.00 95.56 86 MET A CA 1
ATOM 683 C C . MET A 1 86 ? -9.104 1.912 22.874 1.00 95.56 86 MET A C 1
ATOM 685 O O . MET A 1 86 ? -8.858 3.006 23.378 1.00 95.56 86 MET A O 1
ATOM 689 N N . ARG A 1 87 ? -8.781 0.749 23.458 1.00 96.31 87 ARG A N 1
ATOM 690 C CA . ARG A 1 87 ? -8.068 0.649 24.735 1.00 96.31 87 ARG A CA 1
ATOM 691 C C . ARG A 1 87 ? -6.710 1.336 24.659 1.00 96.31 87 ARG A C 1
ATOM 693 O O . ARG A 1 87 ? -6.477 2.234 25.451 1.00 96.31 87 ARG A O 1
ATOM 700 N N . ASP A 1 88 ? -5.870 0.996 23.677 1.00 97.25 88 ASP A N 1
ATOM 701 C CA . ASP A 1 88 ? -4.545 1.622 23.520 1.00 97.25 88 ASP A CA 1
ATOM 702 C C . ASP A 1 88 ? -4.644 3.152 23.387 1.00 97.25 88 ASP A C 1
ATOM 704 O O . ASP A 1 88 ? -3.860 3.888 23.980 1.00 97.25 88 ASP A O 1
ATOM 708 N N . TRP A 1 89 ? -5.655 3.652 22.672 1.00 96.50 89 TRP A N 1
ATOM 709 C CA . TRP A 1 89 ? -5.888 5.092 22.544 1.00 96.50 89 TRP A CA 1
ATOM 710 C C . TRP A 1 89 ? -6.292 5.743 23.878 1.00 96.50 89 TRP A C 1
ATOM 712 O O . TRP A 1 89 ? -5.771 6.798 24.243 1.00 96.50 89 TRP A O 1
ATOM 722 N N . ARG A 1 90 ? -7.196 5.104 24.630 1.00 95.56 90 ARG A N 1
ATOM 723 C CA . ARG A 1 90 ? -7.657 5.581 25.943 1.00 95.56 90 ARG A CA 1
ATOM 724 C C . ARG A 1 90 ? -6.562 5.495 27.013 1.00 95.56 90 ARG A C 1
ATOM 726 O O . ARG A 1 90 ? -6.449 6.426 27.807 1.00 95.56 90 ARG A O 1
ATOM 733 N N . ASP A 1 91 ? -5.721 4.462 26.980 1.00 96.06 91 ASP A N 1
ATOM 734 C CA . ASP A 1 91 ? -4.561 4.294 27.868 1.00 96.06 91 ASP A CA 1
ATOM 735 C C . ASP A 1 91 ? -3.526 5.414 27.662 1.00 96.06 91 ASP A C 1
ATOM 737 O O . ASP A 1 91 ? -2.872 5.852 28.607 1.00 96.06 91 ASP A O 1
ATOM 741 N N . ARG A 1 92 ? -3.426 5.956 26.440 1.00 96.75 92 ARG A N 1
ATOM 742 C CA . ARG A 1 92 ? -2.614 7.147 26.119 1.00 96.75 92 ARG A CA 1
ATOM 743 C C . ARG A 1 92 ? -3.262 8.471 26.550 1.00 96.75 92 ARG A C 1
ATOM 745 O O . ARG A 1 92 ? -2.733 9.533 26.232 1.00 96.75 92 ARG A O 1
ATOM 752 N N . GLY A 1 93 ? -4.410 8.434 27.228 1.00 94.19 93 GLY A N 1
ATOM 753 C CA . GLY A 1 93 ? -5.147 9.621 27.669 1.00 94.19 93 GLY A CA 1
ATOM 754 C C . GLY A 1 93 ? -5.910 10.341 26.553 1.00 94.19 93 GLY A C 1
ATOM 755 O O . GLY A 1 93 ? -6.362 11.468 26.753 1.00 94.19 93 GLY A O 1
ATOM 756 N N . LEU A 1 94 ? -6.065 9.718 25.381 1.00 95.06 94 LEU A N 1
ATOM 757 C CA . LEU A 1 94 ? -6.791 10.297 24.255 1.00 95.06 94 LEU A CA 1
ATOM 758 C C . LEU A 1 94 ? -8.261 9.867 24.270 1.00 95.06 94 LEU A C 1
ATOM 760 O O . LEU A 1 94 ? -8.619 8.770 24.698 1.00 95.06 94 LEU A O 1
ATOM 764 N N . VAL A 1 95 ? -9.133 10.719 23.737 1.00 92.38 95 VAL A N 1
ATOM 765 C CA . VAL A 1 95 ? -10.541 10.375 23.515 1.00 92.38 95 VAL A CA 1
ATOM 766 C C . VAL A 1 95 ? -10.657 9.571 22.217 1.00 92.38 95 VAL A C 1
ATOM 768 O O . VAL A 1 95 ? -10.250 10.035 21.155 1.00 92.38 95 VAL A O 1
ATOM 771 N N . ALA A 1 96 ? -11.213 8.361 22.303 1.00 91.25 96 ALA A N 1
ATOM 772 C CA . ALA A 1 96 ? -11.504 7.509 21.152 1.00 91.25 96 ALA A CA 1
ATOM 773 C C . ALA A 1 96 ? -13.016 7.456 20.915 1.00 91.25 96 ALA A C 1
ATOM 775 O O . ALA A 1 96 ? -13.749 6.964 21.774 1.00 91.25 96 ALA A O 1
ATOM 776 N N . ARG A 1 97 ? -13.470 7.960 19.760 1.00 87.44 97 ARG A N 1
ATOM 777 C CA . ARG A 1 97 ? -14.879 7.953 19.335 1.00 87.44 97 ARG A CA 1
ATOM 778 C C . ARG A 1 97 ? -15.028 7.364 17.930 1.00 87.44 97 ARG A C 1
ATOM 780 O O . ARG A 1 97 ? -14.098 7.477 17.127 1.00 87.44 97 ARG A O 1
ATOM 787 N N . PRO A 1 98 ? -16.168 6.726 17.613 1.00 83.69 98 PRO A N 1
ATOM 788 C CA . PRO A 1 98 ? -16.454 6.246 16.268 1.00 83.69 98 PRO A CA 1
ATOM 789 C C . PRO A 1 98 ? -16.397 7.367 15.227 1.00 83.69 98 PRO A C 1
ATOM 791 O O . PRO A 1 98 ? -16.923 8.455 15.438 1.00 83.69 98 PRO A O 1
ATOM 794 N N . VAL A 1 99 ? -15.845 7.068 14.048 1.00 83.50 99 VAL A N 1
ATOM 795 C CA . VAL A 1 99 ? -15.805 8.021 12.922 1.00 83.50 99 VAL A CA 1
ATOM 796 C C . VAL A 1 99 ? -17.201 8.458 12.459 1.00 83.50 99 VAL A C 1
ATOM 798 O O . VAL A 1 99 ? -17.343 9.517 11.867 1.00 83.50 99 VAL A O 1
ATOM 801 N N . SER A 1 100 ? -18.248 7.679 12.743 1.00 83.56 100 SER A N 1
ATOM 802 C CA . SER A 1 100 ? -19.638 8.047 12.443 1.00 83.56 100 SER A CA 1
ATOM 803 C C . SER A 1 100 ? -20.144 9.250 13.243 1.00 83.56 100 SER A C 1
ATOM 805 O O . SER A 1 100 ? -21.115 9.870 12.832 1.00 83.56 100 SER A O 1
ATOM 807 N N . GLU A 1 101 ? -19.502 9.585 14.365 1.00 84.38 101 GLU A N 1
ATOM 808 C CA . GLU A 1 101 ? -19.822 10.774 15.169 1.00 84.38 101 GLU A CA 1
ATOM 809 C C . GLU A 1 101 ? -19.066 12.025 14.701 1.00 84.38 101 GLU A C 1
ATOM 811 O O . GLU A 1 101 ? -19.249 13.106 15.254 1.00 84.38 101 GLU A O 1
ATOM 816 N N . ALA A 1 102 ? -18.194 11.893 13.699 1.00 83.19 102 ALA A N 1
ATOM 817 C CA . ALA A 1 102 ? -17.388 12.987 13.188 1.00 83.19 102 ALA A CA 1
ATOM 818 C C . ALA A 1 102 ? -18.275 14.062 12.530 1.00 83.19 102 ALA A C 1
ATOM 820 O O . ALA A 1 102 ? -18.625 13.967 11.355 1.00 83.19 102 ALA A O 1
ATOM 821 N N . SER A 1 103 ? -18.610 15.118 13.274 1.00 77.00 103 SER A N 1
ATOM 822 C CA . SER A 1 103 ? -19.352 16.283 12.784 1.00 77.00 103 SER A CA 1
ATOM 823 C C . SER A 1 103 ? -18.392 17.448 12.517 1.00 77.00 103 SER A C 1
ATOM 825 O O . SER A 1 103 ? -18.269 18.370 13.322 1.00 77.00 103 SER A O 1
ATOM 827 N N . GLY A 1 104 ? -17.648 17.391 11.410 1.00 74.44 104 GLY A N 1
ATOM 828 C CA . GLY A 1 104 ? -16.719 18.461 11.036 1.00 74.44 104 GLY A CA 1
ATOM 829 C C . GLY A 1 104 ? -15.677 18.066 9.991 1.00 74.44 104 GLY A C 1
ATOM 830 O O . GLY A 1 104 ? -15.560 16.907 9.597 1.00 74.44 104 GLY A O 1
ATOM 831 N N . SER A 1 105 ? -14.894 19.050 9.545 1.00 74.19 105 SER A N 1
ATOM 832 C CA . SER A 1 105 ? -13.724 18.825 8.691 1.00 74.19 105 SER A CA 1
ATOM 833 C C . SER A 1 105 ? -12.510 18.537 9.574 1.00 74.19 105 SER A C 1
ATOM 835 O O . SER A 1 105 ? -11.874 19.458 10.079 1.00 74.19 105 SER A O 1
ATOM 837 N N . TYR A 1 106 ? -12.167 17.262 9.762 1.00 71.31 106 TYR A N 1
ATOM 838 C CA . TYR A 1 106 ? -11.011 16.828 10.569 1.00 71.31 106 TYR A CA 1
ATOM 839 C C . TYR A 1 106 ? -9.661 16.995 9.842 1.00 71.31 106 TYR A C 1
ATOM 841 O O . TYR A 1 106 ? -8.687 16.304 10.135 1.00 71.31 106 TYR A O 1
ATOM 849 N N . GLY A 1 107 ? -9.600 17.918 8.877 1.00 65.62 107 GLY A N 1
ATOM 850 C CA . GLY A 1 107 ? -8.478 18.067 7.960 1.00 65.62 107 GLY A CA 1
ATOM 851 C C . GLY A 1 107 ? -8.363 16.896 6.981 1.00 65.62 107 GLY A C 1
ATOM 852 O O . GLY A 1 107 ? -8.945 15.825 7.148 1.00 65.62 107 GLY A O 1
ATOM 853 N N . ARG A 1 108 ? -7.603 17.104 5.906 1.00 66.00 108 ARG A N 1
ATOM 854 C CA . ARG A 1 108 ? -7.103 15.997 5.084 1.00 66.00 108 ARG A CA 1
ATOM 855 C C . ARG A 1 108 ? -5.722 15.629 5.600 1.00 66.00 108 ARG A C 1
ATOM 857 O O . ARG A 1 108 ? -5.002 16.500 6.087 1.00 66.00 108 ARG A O 1
ATOM 864 N N . ALA A 1 109 ? -5.340 14.361 5.452 1.00 73.62 109 ALA A N 1
ATOM 865 C CA . ALA A 1 109 ? -3.942 13.983 5.608 1.00 73.62 109 ALA A CA 1
ATOM 866 C C . ALA A 1 109 ? -3.069 14.941 4.769 1.00 73.62 109 ALA A C 1
ATOM 868 O O . ALA A 1 109 ? -3.477 15.290 3.652 1.00 73.62 109 ALA A O 1
ATOM 869 N N . PRO A 1 110 ? -1.922 15.407 5.292 1.00 73.81 110 PRO A N 1
ATOM 870 C CA . PRO A 1 110 ? -1.077 16.356 4.582 1.00 73.81 110 PRO A CA 1
ATOM 871 C C . PRO A 1 110 ? -0.710 15.785 3.210 1.00 73.81 110 PRO A C 1
ATOM 873 O O . PRO A 1 110 ? -0.070 14.741 3.105 1.00 73.81 110 PRO A O 1
ATOM 876 N N . SER A 1 111 ? -1.146 16.459 2.145 1.00 76.81 111 SER A N 1
ATOM 877 C CA . SER A 1 111 ? -0.783 16.081 0.784 1.00 76.81 111 SER A CA 1
ATOM 878 C C . SER A 1 111 ? 0.560 16.715 0.444 1.00 76.81 111 SER A C 1
ATOM 880 O O . SER A 1 111 ? 0.639 17.931 0.245 1.00 76.81 111 SER A O 1
ATOM 882 N N . VAL A 1 112 ? 1.614 15.908 0.361 1.00 80.81 112 VAL A N 1
ATOM 883 C CA . VAL A 1 112 ? 2.909 16.377 -0.136 1.00 80.81 112 VAL A CA 1
ATOM 884 C C . VAL A 1 112 ? 2.826 16.482 -1.656 1.00 80.81 112 VAL A C 1
ATOM 886 O O . VAL A 1 112 ? 2.611 15.487 -2.347 1.00 80.81 112 VAL A O 1
ATOM 889 N N . LYS A 1 113 ? 2.977 17.698 -2.188 1.00 83.44 113 LYS A N 1
ATOM 890 C CA . LYS A 1 113 ? 3.111 17.913 -3.631 1.00 83.44 113 LYS A CA 1
ATOM 891 C C . LYS A 1 113 ? 4.572 17.734 -4.017 1.00 83.44 113 LYS A C 1
ATOM 893 O O . LYS A 1 113 ? 5.421 18.516 -3.600 1.00 83.44 113 LYS A O 1
ATOM 898 N N . TYR A 1 114 ? 4.853 16.714 -4.815 1.00 86.00 114 TYR A N 1
ATOM 899 C CA . TYR A 1 114 ? 6.182 16.502 -5.368 1.00 86.00 114 TYR A CA 1
ATOM 900 C C . TYR A 1 114 ? 6.378 17.311 -6.661 1.00 86.00 114 TYR A C 1
ATOM 902 O O . TYR A 1 114 ? 5.419 17.460 -7.424 1.00 86.00 114 TYR A O 1
ATOM 910 N N . PRO A 1 115 ? 7.593 17.831 -6.929 1.00 88.25 115 PRO A N 1
ATOM 911 C CA . PRO A 1 115 ? 7.887 18.499 -8.191 1.00 88.25 115 PRO A CA 1
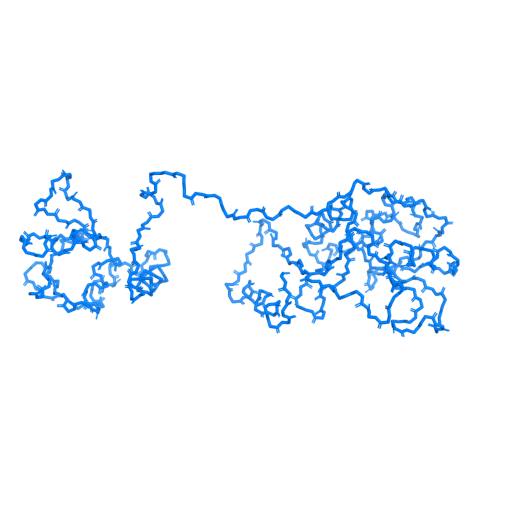ATOM 912 C C . PRO A 1 115 ? 7.709 17.494 -9.329 1.00 88.25 115 PRO A C 1
ATOM 914 O O . PRO A 1 115 ? 8.320 16.429 -9.316 1.00 88.25 115 PRO A O 1
ATOM 917 N N . SER A 1 116 ? 6.841 17.825 -10.279 1.00 89.25 116 SER A N 1
ATOM 918 C CA . SER A 1 116 ? 6.562 17.016 -11.465 1.00 89.25 116 SER A CA 1
ATOM 919 C C . SER A 1 116 ? 6.781 17.863 -12.707 1.00 89.25 116 SER A C 1
ATOM 921 O O . SER A 1 116 ? 6.630 19.085 -12.669 1.00 89.25 116 SER A O 1
ATOM 923 N N . THR A 1 117 ? 7.151 17.208 -13.795 1.00 90.56 117 THR A N 1
ATOM 924 C CA . THR A 1 117 ? 7.361 17.828 -15.104 1.00 90.56 117 THR A CA 1
ATOM 925 C C . THR A 1 117 ? 6.591 17.030 -16.142 1.00 90.56 117 THR A C 1
ATOM 927 O O . THR A 1 117 ? 6.591 15.805 -16.060 1.00 90.56 117 THR A O 1
ATOM 930 N N . ASP A 1 118 ? 5.974 17.691 -17.119 1.00 91.88 118 ASP A N 1
ATOM 931 C CA . ASP A 1 118 ? 5.391 16.988 -18.266 1.00 91.88 118 ASP A CA 1
ATOM 932 C C . ASP A 1 118 ? 6.522 16.345 -19.082 1.00 91.88 118 ASP A C 1
ATOM 934 O O . ASP A 1 118 ? 7.354 17.043 -19.669 1.00 91.88 118 ASP A O 1
ATOM 938 N N . TYR A 1 119 ? 6.620 15.017 -19.026 1.00 94.62 119 TYR A N 1
ATOM 939 C CA . TYR A 1 119 ? 7.723 14.267 -19.611 1.00 94.62 119 TYR A CA 1
ATOM 940 C C . TYR A 1 119 ? 7.321 13.642 -20.939 1.00 94.62 119 TYR A C 1
ATOM 942 O O . TYR A 1 119 ? 6.364 12.873 -21.031 1.00 94.62 119 TYR A O 1
ATOM 950 N N . LYS A 1 120 ? 8.131 13.905 -21.965 1.00 94.12 120 LYS A N 1
ATOM 951 C CA . LYS A 1 120 ? 8.025 13.255 -23.269 1.00 94.12 120 LYS A CA 1
ATOM 952 C C . LYS A 1 120 ? 9.205 12.317 -23.448 1.00 94.12 120 LYS A C 1
ATOM 954 O O . LYS A 1 120 ? 10.348 12.764 -23.446 1.00 94.12 120 LYS A O 1
ATOM 959 N N . SER A 1 121 ? 8.911 11.032 -23.625 1.00 93.69 121 SER A N 1
ATOM 960 C CA . SER A 1 121 ? 9.932 10.026 -23.920 1.00 93.69 121 SER A CA 1
ATOM 961 C C . SER A 1 121 ? 10.718 10.419 -25.175 1.00 93.69 121 SER A C 1
ATOM 963 O O . SER A 1 121 ? 10.100 10.828 -26.165 1.00 93.69 121 SER A O 1
ATOM 965 N N . PRO A 1 122 ? 12.054 10.260 -25.201 1.00 93.88 122 PRO A N 1
ATOM 966 C CA . PRO A 1 122 ? 12.790 10.404 -26.445 1.00 93.88 122 PRO A CA 1
ATOM 967 C C . PRO A 1 122 ? 12.386 9.307 -27.431 1.00 93.88 122 PRO A C 1
ATOM 969 O O . PRO A 1 122 ? 11.982 8.204 -27.047 1.00 93.88 122 PRO A O 1
ATOM 972 N N . ARG A 1 123 ? 12.531 9.616 -28.722 1.00 96.75 123 ARG A N 1
ATOM 973 C CA . ARG A 1 123 ? 12.353 8.635 -29.791 1.00 96.75 123 ARG A CA 1
ATOM 974 C C . ARG A 1 123 ? 13.517 7.652 -29.773 1.00 96.75 123 ARG A C 1
ATOM 976 O O . ARG A 1 123 ? 14.658 8.080 -29.927 1.00 96.75 123 ARG A O 1
ATOM 983 N N . VAL A 1 124 ? 13.204 6.367 -29.662 1.00 97.00 124 VAL A N 1
ATOM 984 C CA . VAL A 1 124 ? 14.187 5.282 -29.654 1.00 97.00 124 VAL A CA 1
ATOM 985 C C . VAL A 1 124 ? 14.469 4.847 -31.088 1.00 97.00 124 VAL A C 1
ATOM 987 O O . VAL A 1 124 ? 13.552 4.464 -31.821 1.00 97.00 124 VAL A O 1
ATOM 990 N N . LYS A 1 125 ? 15.732 4.925 -31.508 1.00 94.62 125 LYS A N 1
ATOM 991 C CA . LYS A 1 125 ? 16.176 4.566 -32.867 1.00 94.62 125 LYS A CA 1
ATOM 992 C C . LYS A 1 125 ? 16.737 3.148 -32.992 1.00 94.62 125 LYS A C 1
ATOM 994 O O . LYS A 1 125 ? 17.198 2.805 -34.071 1.00 94.62 125 LYS A O 1
ATOM 999 N N . ALA A 1 126 ? 16.608 2.330 -31.953 1.00 94.69 126 ALA A N 1
ATOM 1000 C CA . ALA A 1 126 ? 17.046 0.940 -31.948 1.00 94.69 126 ALA A CA 1
ATOM 1001 C C . ALA A 1 126 ? 15.878 -0.057 -31.971 1.00 94.69 126 ALA A C 1
ATOM 1003 O O . ALA A 1 126 ? 14.738 0.255 -31.595 1.00 94.69 126 ALA A O 1
ATOM 1004 N N . LYS A 1 127 ? 16.179 -1.295 -32.373 1.00 97.00 127 LYS A N 1
ATOM 1005 C CA . LYS A 1 127 ? 15.305 -2.453 -32.146 1.00 97.00 127 LYS A CA 1
ATOM 1006 C C . LYS A 1 127 ? 15.715 -3.145 -30.846 1.00 97.00 127 LYS A C 1
ATOM 1008 O O . LYS A 1 127 ? 16.893 -3.381 -30.618 1.00 97.00 127 LYS A O 1
ATOM 1013 N N . ALA A 1 128 ? 14.739 -3.513 -30.024 1.00 98.38 128 ALA A N 1
ATOM 1014 C CA . ALA A 1 128 ? 14.971 -4.317 -28.833 1.00 98.38 128 ALA A CA 1
ATOM 1015 C C . ALA A 1 128 ? 14.508 -5.768 -29.049 1.00 98.38 128 ALA A C 1
ATOM 1017 O O . ALA A 1 128 ? 13.447 -6.025 -29.631 1.00 98.38 128 ALA A O 1
ATOM 1018 N N . LEU A 1 129 ? 15.303 -6.726 -28.571 1.00 98.69 129 LEU A N 1
ATOM 1019 C CA . LEU A 1 129 ? 14.955 -8.146 -28.539 1.00 98.69 129 LEU A CA 1
ATOM 1020 C C . LEU A 1 129 ? 14.353 -8.481 -27.172 1.00 98.69 129 LEU A C 1
ATOM 1022 O O . LEU A 1 129 ? 15.051 -8.426 -26.163 1.00 98.69 129 LEU A O 1
ATOM 1026 N N . PHE A 1 130 ? 13.062 -8.805 -27.139 1.00 98.69 130 PHE A N 1
ATOM 1027 C CA . PHE A 1 130 ? 12.346 -9.220 -25.937 1.00 98.69 130 PHE A CA 1
ATOM 1028 C C . PHE A 1 130 ? 12.463 -10.730 -25.712 1.00 98.69 130 PHE A C 1
ATOM 1030 O O . PHE A 1 130 ? 12.212 -11.525 -26.624 1.00 98.69 130 PHE A O 1
ATOM 1037 N N . PHE A 1 131 ? 12.786 -11.093 -24.473 1.00 98.38 131 PHE A N 1
ATOM 1038 C CA . PHE A 1 131 ? 12.909 -12.443 -23.943 1.00 98.38 131 PHE A CA 1
ATOM 1039 C C . PHE A 1 131 ? 11.727 -12.713 -22.998 1.00 98.38 131 PHE A C 1
ATOM 1041 O O . PHE A 1 131 ? 11.735 -12.252 -21.850 1.00 98.38 131 PHE A O 1
ATOM 1048 N N . PRO A 1 132 ? 10.696 -13.455 -23.450 1.00 96.88 132 PRO A N 1
ATOM 1049 C CA . PRO A 1 132 ? 9.499 -13.719 -22.651 1.00 96.88 132 PRO A CA 1
ATOM 1050 C C . PRO A 1 132 ? 9.786 -14.438 -21.336 1.00 96.88 132 PRO A C 1
ATOM 1052 O O . PRO A 1 132 ? 9.084 -14.208 -20.352 1.00 96.88 132 PRO A O 1
ATOM 1055 N N . ASP A 1 133 ? 10.820 -15.288 -21.316 1.00 96.25 133 ASP A N 1
ATOM 1056 C CA . ASP A 1 133 ? 11.118 -16.108 -20.147 1.00 96.25 133 ASP A CA 1
ATOM 1057 C C . ASP A 1 133 ? 11.733 -15.327 -18.977 1.00 96.25 133 ASP A C 1
ATOM 1059 O O . ASP A 1 133 ? 11.628 -15.738 -17.826 1.00 96.25 133 ASP A O 1
ATOM 1063 N N . ASP A 1 134 ? 12.285 -14.147 -19.229 1.00 96.19 134 ASP A N 1
ATOM 1064 C CA . ASP A 1 134 ? 12.803 -13.273 -18.173 1.00 96.19 134 ASP A CA 1
ATOM 1065 C C . ASP A 1 134 ? 11.948 -12.015 -18.007 1.00 96.19 134 ASP A C 1
ATOM 1067 O O . ASP A 1 134 ? 12.032 -11.337 -16.986 1.00 96.19 134 ASP A O 1
ATOM 1071 N N . LEU A 1 135 ? 11.084 -11.721 -18.987 1.00 97.75 135 LEU A N 1
ATOM 1072 C CA . LEU A 1 135 ? 10.402 -10.435 -19.135 1.00 97.75 135 LEU A CA 1
ATOM 1073 C C . LEU A 1 135 ? 11.389 -9.261 -19.273 1.00 97.75 135 LEU A C 1
ATOM 1075 O O . LEU A 1 135 ? 11.165 -8.181 -18.722 1.00 97.75 135 LEU A O 1
ATOM 1079 N N . PHE A 1 136 ? 12.471 -9.472 -20.026 1.00 98.31 136 PHE A N 1
ATOM 1080 C CA . PHE A 1 136 ? 13.482 -8.456 -20.328 1.00 98.31 136 PHE A CA 1
ATOM 1081 C C . PHE A 1 136 ? 13.585 -8.191 -21.824 1.00 98.31 136 PHE A C 1
ATOM 1083 O O . PHE A 1 136 ? 13.408 -9.095 -22.638 1.00 98.31 136 PHE A O 1
ATOM 1090 N N . ALA A 1 137 ? 13.937 -6.961 -22.186 1.00 98.62 137 ALA A N 1
ATOM 1091 C CA . ALA A 1 137 ? 14.368 -6.619 -23.534 1.00 98.62 137 ALA A CA 1
ATOM 1092 C C . ALA A 1 137 ? 15.825 -6.150 -23.546 1.00 98.62 137 ALA A C 1
ATOM 1094 O O . ALA A 1 137 ? 16.298 -5.521 -22.596 1.00 98.62 137 ALA A O 1
ATOM 1095 N N . VAL A 1 138 ? 16.533 -6.448 -24.632 1.00 98.69 138 VAL A N 1
ATOM 1096 C CA . VAL A 1 138 ? 17.919 -6.020 -24.844 1.00 98.69 138 VAL A CA 1
ATOM 1097 C C . VAL A 1 138 ? 17.999 -5.135 -26.079 1.00 98.69 138 VAL A C 1
ATOM 1099 O O . VAL A 1 138 ? 17.504 -5.517 -27.137 1.00 98.69 138 VAL A O 1
ATOM 1102 N N . ILE A 1 139 ? 18.638 -3.974 -25.933 1.00 98.44 139 ILE A N 1
ATOM 1103 C CA . ILE A 1 139 ? 19.133 -3.162 -27.050 1.00 98.44 139 ILE A CA 1
ATOM 1104 C C . ILE A 1 139 ? 20.638 -3.404 -27.144 1.00 98.44 139 ILE A C 1
ATOM 1106 O O . ILE A 1 139 ? 21.373 -3.182 -26.173 1.00 98.44 139 ILE A O 1
ATOM 1110 N N . ASP A 1 140 ? 21.078 -3.884 -28.300 1.00 96.88 140 ASP A N 1
ATOM 1111 C CA . ASP A 1 140 ? 22.468 -4.218 -28.599 1.00 96.88 140 ASP A CA 1
ATOM 1112 C C . ASP A 1 140 ? 23.235 -3.086 -29.301 1.00 96.88 140 ASP A C 1
ATOM 1114 O O . ASP A 1 140 ? 24.462 -3.137 -29.344 1.00 96.88 140 ASP A O 1
ATOM 11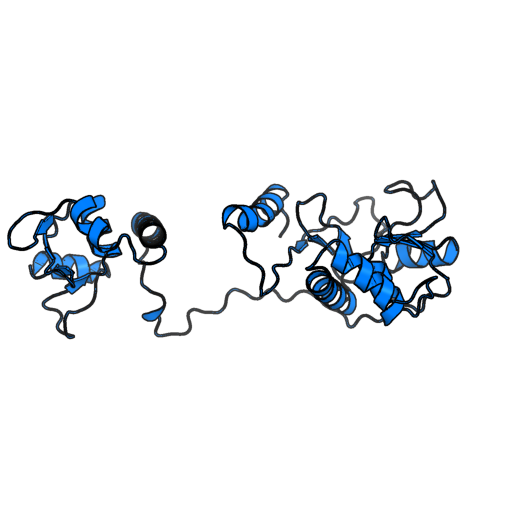18 N N . GLU A 1 141 ? 22.541 -2.038 -29.756 1.00 97.25 141 GLU A N 1
ATOM 1119 C CA . GLU A 1 141 ? 23.115 -0.782 -30.255 1.00 97.25 141 GLU A CA 1
ATOM 1120 C C . GLU A 1 141 ? 23.714 0.049 -29.096 1.00 97.25 141 GLU A C 1
ATOM 1122 O O . GLU A 1 141 ? 22.964 0.652 -28.314 1.00 97.25 141 GLU A O 1
ATOM 1127 N N . PRO A 1 142 ? 25.054 0.119 -28.948 1.00 94.94 142 PRO A N 1
ATOM 1128 C CA . PRO A 1 142 ? 25.668 0.651 -27.730 1.00 94.94 142 PRO A CA 1
ATOM 1129 C C . PRO A 1 142 ? 25.436 2.149 -27.523 1.00 94.94 142 PRO A C 1
ATOM 1131 O O . PRO A 1 142 ? 25.241 2.585 -26.391 1.00 94.94 142 PRO A O 1
ATOM 1134 N N . GLU A 1 143 ? 25.439 2.942 -28.597 1.00 95.12 143 GLU A N 1
ATOM 1135 C CA . GLU A 1 143 ? 25.248 4.397 -28.526 1.00 95.12 143 GLU A CA 1
ATOM 1136 C C . GLU A 1 143 ? 23.833 4.760 -28.068 1.00 95.12 143 GLU A C 1
ATOM 1138 O O . GLU A 1 143 ? 23.663 5.527 -27.119 1.00 95.12 143 GLU A O 1
ATOM 1143 N N . GLU A 1 144 ? 22.816 4.149 -28.681 1.00 96.50 144 GLU A N 1
ATOM 1144 C CA . GLU A 1 144 ? 21.417 4.372 -28.311 1.00 96.50 144 GLU A CA 1
ATOM 1145 C C . GLU A 1 144 ? 21.139 3.859 -26.890 1.00 96.50 144 GLU A C 1
ATOM 1147 O O . GLU A 1 144 ? 20.496 4.537 -26.082 1.00 96.50 144 GLU A O 1
ATOM 1152 N N . GLY A 1 145 ? 21.681 2.686 -26.544 1.00 96.38 145 GLY A N 1
ATOM 1153 C CA . GLY A 1 145 ? 21.542 2.115 -25.211 1.00 96.38 145 GLY A CA 1
ATOM 1154 C C . GLY A 1 145 ? 22.213 2.954 -24.121 1.00 96.38 145 GLY A C 1
ATOM 1155 O O . GLY A 1 145 ? 21.644 3.142 -23.043 1.00 96.38 145 GLY A O 1
ATOM 1156 N N . ALA A 1 146 ? 23.408 3.480 -24.399 1.00 95.06 146 ALA A N 1
ATOM 1157 C CA . ALA A 1 146 ? 24.127 4.380 -23.504 1.00 95.06 146 ALA A CA 1
ATOM 1158 C C . ALA A 1 146 ? 23.335 5.668 -23.285 1.00 95.06 146 ALA A C 1
ATOM 1160 O O . ALA A 1 146 ? 23.131 6.065 -22.141 1.00 95.06 146 ALA A O 1
ATOM 1161 N N . LYS A 1 147 ? 22.822 6.267 -24.363 1.00 95.25 147 LYS A N 1
ATOM 1162 C CA . LYS A 1 147 ? 22.029 7.495 -24.310 1.00 95.25 147 LYS A CA 1
ATOM 1163 C C . LYS A 1 147 ? 20.790 7.344 -23.425 1.00 95.25 147 LYS A C 1
ATOM 1165 O O . LYS A 1 147 ? 20.591 8.136 -22.506 1.00 95.25 147 LYS A O 1
ATOM 1170 N N . LEU A 1 148 ? 19.991 6.296 -23.642 1.00 96.62 148 LEU A N 1
ATOM 1171 C CA . LEU A 1 148 ? 18.792 6.024 -22.838 1.00 96.62 148 LEU A CA 1
ATOM 1172 C C . LEU A 1 148 ? 19.105 5.824 -21.348 1.00 96.62 148 LEU A C 1
ATOM 1174 O O . LEU A 1 148 ? 18.313 6.206 -20.487 1.00 96.62 148 LEU A O 1
ATOM 1178 N N . TYR A 1 149 ? 20.250 5.235 -21.020 1.00 95.50 149 TYR A N 1
ATOM 1179 C CA . TYR A 1 149 ? 20.654 5.037 -19.631 1.00 95.50 149 TYR A CA 1
ATOM 1180 C C . TYR A 1 149 ? 21.261 6.298 -18.999 1.00 95.50 149 TYR A C 1
ATOM 1182 O O . TYR A 1 149 ? 20.925 6.645 -17.868 1.00 95.50 149 TYR A O 1
ATOM 1190 N N . ASP A 1 150 ? 22.148 6.996 -19.700 1.00 92.50 150 ASP A N 1
ATOM 1191 C CA . ASP A 1 150 ? 22.894 8.122 -19.139 1.00 92.50 150 ASP A CA 1
ATOM 1192 C C . ASP A 1 150 ? 22.026 9.396 -19.054 1.00 92.50 150 ASP A C 1
ATOM 1194 O O . ASP A 1 150 ? 22.114 10.129 -18.064 1.00 92.50 150 ASP A O 1
ATOM 1198 N N . GLU A 1 151 ? 21.150 9.638 -20.038 1.00 92.25 151 GLU A N 1
ATOM 1199 C CA . GLU A 1 151 ? 20.312 10.848 -20.112 1.00 92.25 151 GLU A CA 1
ATOM 1200 C C . GLU A 1 151 ? 18.947 10.677 -19.433 1.00 92.25 151 GLU A C 1
ATOM 1202 O O . GLU A 1 151 ? 18.509 11.577 -18.714 1.00 92.25 151 GLU A O 1
ATOM 1207 N N . GLU A 1 152 ? 18.303 9.519 -19.619 1.00 94.12 152 GLU A N 1
ATOM 1208 C CA . GLU A 1 152 ? 16.915 9.258 -19.189 1.00 94.12 152 GLU A CA 1
ATOM 1209 C C . GLU A 1 152 ? 16.787 8.235 -18.058 1.00 94.12 152 GLU A C 1
ATOM 1211 O O . GLU A 1 152 ? 15.695 8.010 -17.515 1.00 94.12 152 GLU A O 1
ATOM 1216 N N . TRP A 1 153 ? 17.903 7.579 -17.736 1.00 95.25 1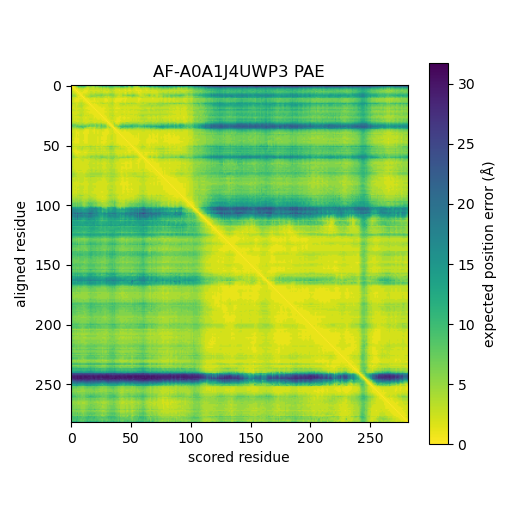53 TRP A N 1
ATOM 1217 C CA . TRP A 1 153 ? 17.999 6.491 -16.777 1.00 95.25 153 TRP A CA 1
ATOM 1218 C C . TRP A 1 153 ? 16.995 5.367 -17.026 1.00 95.25 153 TRP A C 1
ATOM 1220 O O . TRP A 1 153 ? 16.441 4.817 -16.079 1.00 95.25 153 TRP A O 1
ATOM 1230 N N . PHE A 1 154 ? 16.782 4.968 -18.279 1.00 97.12 154 PHE A N 1
ATOM 1231 C CA . PHE A 1 154 ? 16.104 3.711 -18.608 1.00 97.12 154 PHE A CA 1
ATOM 1232 C C . PHE A 1 154 ? 17.070 2.529 -18.542 1.00 97.12 154 PHE A C 1
ATOM 1234 O O . PHE A 1 154 ? 18.252 2.656 -18.852 1.00 97.12 154 PHE A O 1
ATOM 1241 N N . GLY A 1 155 ? 16.568 1.377 -18.110 1.00 96.81 155 GLY A N 1
ATOM 1242 C CA . GLY A 1 155 ? 17.297 0.119 -18.088 1.00 96.81 155 GLY A CA 1
ATOM 1243 C C . GLY A 1 155 ? 18.532 0.103 -17.200 1.00 96.81 155 GLY A C 1
ATOM 1244 O O . GLY A 1 155 ? 18.703 0.902 -16.269 1.00 96.81 155 GLY A O 1
ATOM 1245 N N . GLN A 1 156 ? 19.397 -0.850 -17.515 1.00 96.94 156 GLN A N 1
ATOM 1246 C CA . GLN A 1 156 ? 20.757 -0.966 -17.022 1.00 96.94 156 GLN A CA 1
ATOM 1247 C C . GLN A 1 156 ? 21.694 -1.127 -18.216 1.00 96.94 156 GLN A C 1
ATOM 1249 O O . GLN A 1 156 ? 21.711 -2.180 -18.855 1.00 96.94 156 GLN A O 1
ATOM 1254 N N . TYR A 1 157 ? 22.490 -0.101 -18.508 1.00 96.25 157 TYR A N 1
ATOM 1255 C CA . TYR A 1 157 ? 23.547 -0.207 -19.509 1.00 96.25 157 TYR A CA 1
ATOM 1256 C C . TYR A 1 157 ? 24.775 -0.898 -18.916 1.00 96.25 157 TYR A C 1
ATOM 1258 O O . TYR A 1 157 ? 25.125 -0.647 -17.757 1.00 96.25 157 TYR A O 1
ATOM 1266 N N . ALA A 1 158 ? 25.438 -1.752 -19.701 1.00 94.19 158 ALA A N 1
ATOM 1267 C CA . ALA A 1 158 ? 26.626 -2.490 -19.270 1.00 94.19 158 ALA A CA 1
ATOM 1268 C C . ALA A 1 158 ? 26.370 -3.261 -17.957 1.00 94.19 158 ALA A C 1
ATOM 1270 O O . ALA A 1 158 ? 25.260 -3.747 -17.708 1.00 94.19 158 ALA A O 1
ATOM 1271 N N . THR A 1 159 ? 27.388 -3.425 -17.122 1.00 91.94 159 THR A N 1
ATOM 1272 C CA . THR A 1 159 ? 27.279 -4.124 -15.841 1.00 91.94 159 THR A CA 1
ATOM 1273 C C . THR A 1 159 ? 26.882 -3.157 -14.731 1.00 91.94 159 THR A C 1
ATOM 1275 O O . THR A 1 159 ? 27.356 -2.022 -14.668 1.00 91.94 159 THR A O 1
ATOM 1278 N N . TYR A 1 160 ? 26.010 -3.602 -13.822 1.00 87.94 160 TYR A N 1
ATOM 1279 C CA . TYR A 1 160 ? 25.591 -2.800 -12.671 1.00 87.94 160 TYR A CA 1
ATOM 1280 C C . TYR A 1 160 ? 26.813 -2.336 -11.867 1.00 87.94 160 TYR A C 1
ATOM 1282 O O . TYR A 1 160 ? 27.628 -3.156 -11.450 1.00 87.94 160 TYR A O 1
ATOM 1290 N N . LYS A 1 161 ? 26.935 -1.018 -11.656 1.00 83.44 161 LYS A N 1
ATOM 1291 C CA . LYS A 1 161 ? 28.097 -0.361 -11.020 1.00 83.44 161 LYS A CA 1
ATOM 1292 C C . LYS A 1 161 ? 29.448 -0.559 -11.737 1.00 83.44 161 LYS A C 1
ATOM 1294 O O . LYS A 1 161 ? 30.479 -0.217 -11.171 1.00 83.44 161 LYS A O 1
ATOM 1299 N N . SER A 1 162 ? 29.461 -1.051 -12.977 1.00 86.12 162 SER A N 1
ATOM 1300 C CA . SER A 1 162 ? 30.666 -1.180 -13.805 1.00 86.12 162 SER A CA 1
ATOM 1301 C C . SER A 1 162 ? 30.370 -0.802 -15.260 1.00 86.12 162 SER A C 1
ATOM 1303 O O . SER A 1 162 ? 30.058 -1.632 -16.116 1.00 86.12 162 SER A O 1
ATOM 1305 N N . ARG A 1 163 ? 30.471 0.503 -15.546 1.00 81.62 163 ARG A N 1
ATOM 1306 C CA . ARG A 1 163 ? 30.100 1.112 -16.837 1.00 81.62 163 ARG A CA 1
ATOM 1307 C C . ARG A 1 163 ? 31.004 0.701 -18.007 1.00 81.62 163 ARG A C 1
ATOM 1309 O O . ARG A 1 163 ? 30.574 0.793 -19.153 1.00 81.62 163 ARG A O 1
ATOM 1316 N N . LYS A 1 164 ? 32.237 0.268 -17.716 1.00 86.25 164 LYS A N 1
ATOM 1317 C CA . LYS A 1 164 ? 33.244 -0.157 -18.707 1.00 86.25 164 LYS A CA 1
ATOM 1318 C C . LYS A 1 164 ? 33.152 -1.648 -19.066 1.00 86.25 164 LYS A C 1
ATOM 1320 O O . LYS A 1 164 ? 33.914 -2.106 -19.908 1.00 86.25 164 LYS A O 1
ATOM 1325 N N . HIS A 1 165 ? 32.256 -2.408 -18.429 1.00 90.69 165 HIS A N 1
ATOM 1326 C CA . HIS A 1 165 ? 32.136 -3.851 -18.633 1.00 90.69 165 HIS A CA 1
ATOM 1327 C C . HIS A 1 165 ? 30.790 -4.221 -19.274 1.00 90.69 165 HIS A C 1
ATOM 1329 O O . HIS A 1 165 ? 29.762 -4.279 -18.596 1.00 90.69 165 HIS A O 1
ATOM 1335 N N . GLY A 1 166 ? 30.809 -4.478 -20.585 1.00 92.19 166 GLY A N 1
ATOM 1336 C CA . GLY A 1 166 ? 29.630 -4.752 -21.416 1.00 92.19 166 GLY A CA 1
ATOM 1337 C C . GLY A 1 166 ? 29.114 -3.516 -22.164 1.00 92.19 166 GLY A C 1
ATOM 1338 O O . GLY A 1 166 ? 29.436 -2.384 -21.812 1.00 92.19 166 GLY A O 1
ATOM 1339 N N . SER A 1 167 ? 28.307 -3.741 -23.202 1.00 94.25 167 SER A N 1
ATOM 1340 C CA . SER A 1 167 ? 27.891 -2.698 -24.158 1.00 94.25 167 SER A CA 1
ATOM 1341 C C . SER A 1 167 ? 26.392 -2.679 -24.467 1.00 94.25 167 SER A C 1
ATOM 1343 O O . SER A 1 167 ? 25.956 -1.918 -25.319 1.00 94.25 167 SER A O 1
ATOM 1345 N N . PHE A 1 168 ? 25.599 -3.511 -23.790 1.00 96.94 168 PHE A N 1
ATOM 1346 C CA . PHE A 1 168 ? 24.166 -3.639 -24.061 1.00 96.94 168 PHE A CA 1
ATOM 1347 C C . PHE A 1 168 ? 23.319 -3.027 -22.950 1.00 96.94 168 PHE A C 1
ATOM 1349 O O . PHE A 1 168 ? 23.674 -3.115 -21.762 1.00 96.94 168 PHE A O 1
ATOM 1356 N N . LEU A 1 169 ? 22.172 -2.474 -23.343 1.00 98.25 169 LEU A N 1
ATOM 1357 C CA . LEU A 1 169 ? 21.131 -1.990 -22.445 1.00 98.25 169 LEU A CA 1
ATOM 1358 C C . LEU A 1 169 ? 20.115 -3.103 -22.184 1.00 98.25 169 LEU A C 1
ATOM 1360 O O . LEU A 1 169 ? 19.574 -3.679 -23.124 1.00 98.25 169 LEU A O 1
ATOM 1364 N N . LYS A 1 170 ? 19.834 -3.376 -20.908 1.00 98.50 170 LYS A N 1
ATOM 1365 C CA . LYS A 1 170 ? 18.771 -4.298 -20.481 1.00 98.50 170 LYS A CA 1
ATOM 1366 C C . LYS A 1 170 ? 17.614 -3.494 -19.912 1.00 98.50 170 LYS A C 1
ATOM 1368 O O . LYS A 1 170 ? 17.846 -2.655 -19.043 1.00 98.50 170 LYS A O 1
ATOM 1373 N N . LEU A 1 171 ? 16.405 -3.776 -20.370 1.00 98.62 171 LEU A N 1
ATOM 1374 C CA . LEU A 1 171 ? 15.162 -3.132 -19.959 1.00 98.62 171 LEU A CA 1
ATOM 1375 C C . LEU A 1 171 ? 14.268 -4.169 -19.287 1.00 98.62 171 LEU A C 1
ATOM 1377 O O . LEU A 1 171 ? 14.103 -5.264 -19.826 1.00 98.62 171 LEU A O 1
ATOM 1381 N N . ASP A 1 172 ? 13.678 -3.830 -18.143 1.00 98.50 172 ASP A N 1
ATOM 1382 C CA . ASP A 1 172 ? 12.613 -4.665 -17.578 1.00 98.50 172 ASP A CA 1
ATOM 1383 C C . ASP A 1 172 ? 11.311 -4.530 -18.396 1.00 98.50 172 ASP A C 1
ATOM 1385 O O . ASP A 1 172 ? 11.207 -3.698 -19.304 1.00 98.50 172 ASP A O 1
ATOM 1389 N N . ALA A 1 173 ? 10.299 -5.354 -18.115 1.00 98.38 173 ALA A N 1
ATOM 1390 C CA . ALA A 1 173 ? 9.038 -5.304 -18.857 1.00 98.38 173 ALA A CA 1
ATOM 1391 C C . ALA A 1 173 ? 8.296 -3.963 -18.749 1.00 98.38 173 ALA A C 1
ATOM 1393 O O . ALA A 1 173 ? 7.632 -3.573 -19.709 1.00 98.38 173 ALA A O 1
ATOM 1394 N N . TYR A 1 174 ? 8.404 -3.240 -17.630 1.00 98.69 174 TYR A N 1
ATOM 1395 C CA . TYR A 1 174 ? 7.741 -1.942 -17.484 1.00 98.69 174 TYR A CA 1
ATOM 1396 C C . TYR A 1 174 ? 8.403 -0.902 -18.387 1.00 98.69 174 TYR A C 1
ATOM 1398 O O . TYR A 1 174 ? 7.723 -0.209 -19.146 1.00 98.69 174 TYR A O 1
ATOM 1406 N N . GLU A 1 175 ? 9.736 -0.845 -18.364 1.00 98.62 175 GLU A N 1
ATOM 1407 C CA . GLU A 1 175 ? 10.538 0.023 -19.227 1.00 98.62 175 GLU A CA 1
ATOM 1408 C C . GLU A 1 175 ? 10.365 -0.346 -20.708 1.00 98.62 175 GLU A C 1
ATOM 1410 O O . GLU A 1 175 ? 10.243 0.541 -21.552 1.00 98.62 175 GLU A O 1
ATOM 1415 N N . THR A 1 176 ? 10.281 -1.644 -21.018 1.00 98.69 176 THR A N 1
ATOM 1416 C CA . THR A 1 176 ? 10.054 -2.159 -22.377 1.00 98.69 176 THR A CA 1
ATOM 1417 C C . THR A 1 176 ? 8.721 -1.676 -22.941 1.00 98.69 176 THR A C 1
ATOM 1419 O O . THR A 1 176 ? 8.686 -1.106 -24.032 1.00 98.69 176 THR A O 1
ATOM 1422 N N . VAL A 1 177 ? 7.625 -1.868 -22.198 1.00 98.75 177 VAL A N 1
ATOM 1423 C CA . VAL A 1 177 ? 6.286 -1.428 -22.622 1.00 98.75 177 VAL A CA 1
ATOM 1424 C C . VAL A 1 177 ? 6.237 0.097 -22.738 1.00 98.75 177 VAL A C 1
ATOM 1426 O O . VAL A 1 177 ? 5.707 0.612 -23.723 1.00 98.75 177 VAL A O 1
ATOM 1429 N N . PHE A 1 178 ? 6.843 0.821 -21.792 1.00 98.75 178 PHE A N 1
ATOM 1430 C CA . PHE A 1 178 ? 6.865 2.282 -21.809 1.00 98.75 178 PHE A CA 1
ATOM 1431 C C . PHE A 1 178 ? 7.592 2.836 -23.039 1.00 98.75 178 PHE A C 1
ATOM 1433 O O . PHE A 1 178 ? 7.038 3.663 -23.759 1.00 98.75 178 PHE A O 1
ATOM 1440 N N . LEU A 1 179 ? 8.812 2.368 -23.320 1.00 98.56 179 LEU A N 1
ATOM 1441 C CA . LEU A 1 179 ? 9.599 2.836 -24.466 1.00 98.56 179 LEU A CA 1
ATOM 1442 C C . LEU A 1 179 ? 8.982 2.424 -25.806 1.00 98.56 179 LEU A C 1
ATOM 1444 O O . LEU A 1 179 ? 9.088 3.167 -26.781 1.00 98.56 179 LEU A O 1
ATOM 1448 N N . ALA A 1 180 ? 8.302 1.278 -25.868 1.00 98.31 180 ALA A N 1
ATOM 1449 C CA . ALA A 1 180 ? 7.570 0.883 -27.065 1.00 98.31 180 ALA A CA 1
ATOM 1450 C C . ALA A 1 180 ? 6.354 1.792 -27.323 1.00 98.31 180 ALA A C 1
ATOM 1452 O O . ALA A 1 180 ? 6.153 2.227 -28.456 1.00 98.31 180 ALA A O 1
ATOM 1453 N N . ARG A 1 181 ? 5.580 2.132 -26.280 1.00 98.25 181 ARG A N 1
ATOM 1454 C CA . ARG A 1 181 ? 4.384 2.992 -26.390 1.00 98.25 181 ARG A CA 1
ATOM 1455 C C . ARG A 1 181 ? 4.714 4.468 -26.604 1.00 98.25 181 ARG A C 1
ATOM 1457 O O . ARG A 1 181 ? 4.128 5.098 -27.476 1.00 98.25 181 ARG A O 1
ATOM 1464 N N . HIS A 1 182 ? 5.643 5.010 -25.818 1.00 98.19 182 HIS A N 1
ATOM 1465 C CA . HIS A 1 182 ? 5.924 6.452 -25.762 1.00 98.19 182 HIS A CA 1
ATOM 1466 C C . HIS A 1 182 ? 7.171 6.857 -26.550 1.00 98.19 182 HIS A C 1
ATOM 1468 O O . HIS A 1 182 ? 7.249 7.980 -27.037 1.00 98.19 182 HIS A O 1
ATOM 1474 N N . GLY A 1 183 ? 8.145 5.954 -26.692 1.00 97.12 183 GLY A N 1
ATOM 1475 C CA . GLY A 1 183 ? 9.399 6.196 -27.417 1.00 97.12 183 GLY A CA 1
ATOM 1476 C C . GLY A 1 183 ? 9.423 5.646 -28.846 1.00 97.12 183 GLY A C 1
ATOM 1477 O O . GLY A 1 183 ? 10.378 5.899 -29.581 1.00 97.12 183 GLY A O 1
ATOM 1478 N N . GLY A 1 184 ? 8.401 4.891 -29.262 1.00 97.38 184 GLY A N 1
ATOM 1479 C CA . GLY A 1 184 ? 8.344 4.257 -30.584 1.00 97.38 184 GLY A CA 1
ATOM 1480 C C . GLY A 1 184 ? 9.401 3.166 -30.803 1.00 97.38 184 GLY A C 1
ATOM 1481 O O . GLY A 1 184 ? 9.741 2.870 -31.951 1.00 97.38 184 GLY A O 1
ATOM 1482 N N . MET A 1 185 ? 9.936 2.589 -29.721 1.00 98.06 185 MET A N 1
ATOM 1483 C CA . MET A 1 185 ? 10.918 1.504 -29.773 1.00 98.06 185 MET A CA 1
ATOM 1484 C C . MET A 1 185 ? 10.335 0.275 -30.476 1.00 98.06 185 MET A C 1
ATOM 1486 O O . MET A 1 185 ? 9.264 -0.214 -30.113 1.00 98.06 185 MET A O 1
ATOM 1490 N N . LYS A 1 186 ? 11.056 -0.256 -31.468 1.00 98.00 186 LYS A N 1
ATOM 1491 C CA . LYS A 1 186 ? 10.639 -1.465 -32.192 1.00 98.00 186 LYS A CA 1
ATOM 1492 C C . LYS A 1 186 ? 11.020 -2.719 -31.411 1.00 98.00 186 LYS A C 1
ATOM 1494 O O . LYS A 1 186 ? 12.114 -2.797 -30.861 1.00 98.00 186 LYS A O 1
ATOM 1499 N N . LEU A 1 187 ? 10.149 -3.723 -31.441 1.00 98.38 187 LEU A N 1
ATOM 1500 C CA . LEU A 1 187 ? 10.339 -5.013 -30.776 1.00 98.38 187 LEU A CA 1
ATOM 1501 C C . LEU A 1 187 ? 10.290 -6.167 -31.790 1.00 98.38 187 LEU A C 1
ATOM 1503 O O . LEU A 1 187 ? 9.816 -6.013 -32.916 1.00 98.38 187 LEU A O 1
ATOM 1507 N N . ASN A 1 188 ? 10.789 -7.339 -31.397 1.00 98.19 188 ASN A N 1
ATOM 1508 C CA . ASN A 1 188 ? 10.591 -8.607 -32.119 1.00 98.19 188 ASN A CA 1
ATOM 1509 C C . ASN A 1 188 ? 9.172 -9.188 -31.960 1.00 98.19 188 ASN A C 1
ATOM 1511 O O . ASN A 1 188 ? 8.815 -10.109 -32.687 1.00 98.19 188 ASN A O 1
ATOM 1515 N N . VAL A 1 189 ? 8.387 -8.665 -31.020 1.00 98.00 189 VAL A N 1
ATOM 1516 C CA . VAL A 1 189 ? 7.000 -9.055 -30.728 1.00 98.00 189 VAL A CA 1
ATOM 1517 C C . VAL A 1 189 ? 6.127 -7.806 -30.595 1.00 98.00 189 VAL A C 1
ATOM 1519 O O . VAL A 1 189 ? 6.647 -6.696 -30.499 1.00 98.00 189 VAL A O 1
ATOM 1522 N N . SER A 1 190 ? 4.803 -7.960 -30.568 1.00 98.25 190 SER A N 1
ATOM 1523 C CA . SER A 1 190 ? 3.914 -6.825 -30.293 1.00 98.25 190 SER A CA 1
ATOM 1524 C C . SER A 1 190 ? 3.959 -6.414 -28.814 1.00 98.25 190 SER A C 1
ATOM 1526 O O . SER A 1 190 ? 4.264 -7.232 -27.940 1.00 98.25 190 SER A O 1
ATOM 1528 N N . VAL A 1 191 ? 3.609 -5.161 -28.511 1.00 98.25 191 VAL A N 1
ATOM 1529 C CA . VAL A 1 191 ? 3.527 -4.664 -27.124 1.00 98.25 191 VAL A CA 1
ATOM 1530 C C . VAL A 1 191 ? 2.484 -5.449 -26.325 1.00 98.25 191 VAL A C 1
ATOM 1532 O O . VAL A 1 191 ? 2.705 -5.782 -25.164 1.00 98.25 191 VAL A O 1
ATOM 1535 N N . GLU A 1 192 ? 1.374 -5.818 -26.957 1.00 98.25 192 GLU A N 1
ATOM 1536 C CA . GLU A 1 192 ? 0.304 -6.625 -26.364 1.00 98.25 192 GLU A CA 1
ATOM 1537 C C . GLU A 1 192 ? 0.811 -8.018 -25.986 1.00 98.25 192 GLU A C 1
ATOM 1539 O O . GLU A 1 192 ? 0.402 -8.566 -24.966 1.00 98.25 192 GLU A O 1
ATOM 1544 N N . SER A 1 193 ? 1.741 -8.576 -26.768 1.00 98.06 193 SER A N 1
ATOM 1545 C CA . SER A 1 193 ? 2.376 -9.857 -26.452 1.00 98.06 193 SER A CA 1
ATOM 1546 C C . SER A 1 193 ? 3.262 -9.740 -25.210 1.00 98.06 193 SER A C 1
ATOM 1548 O O . SER A 1 193 ? 3.180 -10.594 -24.333 1.00 98.06 193 SER A O 1
ATOM 1550 N N . VAL A 1 194 ? 4.039 -8.655 -25.078 1.00 98.50 194 VAL A N 1
ATOM 1551 C CA . VAL A 1 194 ? 4.829 -8.371 -23.863 1.00 98.50 194 VAL A CA 1
ATOM 1552 C C . VAL A 1 194 ? 3.922 -8.277 -22.635 1.00 98.50 194 VAL A C 1
ATOM 1554 O O . VAL A 1 194 ? 4.174 -8.945 -21.632 1.00 98.50 194 VAL A O 1
ATOM 1557 N N . VAL A 1 195 ? 2.840 -7.494 -22.722 1.00 98.56 195 VAL A N 1
ATOM 1558 C CA . VAL A 1 195 ? 1.870 -7.334 -21.624 1.00 98.56 195 VAL A CA 1
ATOM 1559 C C . VAL A 1 195 ? 1.215 -8.670 -21.278 1.00 98.56 195 VAL A C 1
ATOM 1561 O O . VAL A 1 195 ? 1.138 -9.021 -20.104 1.00 98.56 195 VAL A O 1
ATOM 1564 N N . LYS A 1 196 ? 0.806 -9.458 -22.278 1.00 98.38 196 LYS A N 1
ATOM 1565 C CA . LYS A 1 196 ? 0.204 -10.781 -22.073 1.00 98.38 196 LYS A CA 1
ATOM 1566 C C . LYS A 1 196 ? 1.143 -11.729 -21.329 1.00 98.38 196 LYS A C 1
ATOM 1568 O O . LYS A 1 196 ? 0.706 -12.389 -20.389 1.00 98.38 196 LYS A O 1
ATOM 1573 N N . GLU A 1 197 ? 2.415 -11.803 -21.721 1.0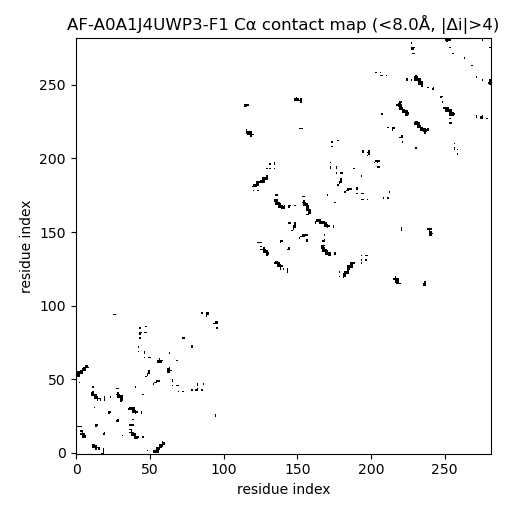0 98.25 197 GLU A N 1
ATOM 1574 C CA . GLU A 1 197 ? 3.398 -12.642 -21.023 1.00 98.25 197 GLU A CA 1
ATOM 1575 C C . GLU A 1 197 ? 3.673 -12.142 -19.599 1.00 98.25 197 GLU A C 1
ATOM 1577 O O . GLU A 1 197 ? 3.794 -12.944 -18.670 1.00 98.25 197 GLU A O 1
ATOM 1582 N N . ALA A 1 198 ? 3.688 -10.824 -19.391 1.00 98.19 198 ALA A N 1
ATOM 1583 C CA . ALA A 1 198 ? 3.854 -10.245 -18.066 1.00 98.19 198 ALA A CA 1
ATOM 1584 C C . ALA A 1 198 ? 2.659 -10.541 -17.139 1.00 98.19 198 ALA A C 1
ATOM 1586 O O . ALA A 1 198 ? 2.865 -10.971 -16.004 1.00 98.19 198 ALA A O 1
ATOM 1587 N N . VAL A 1 199 ? 1.422 -10.410 -17.633 1.00 98.12 199 VAL A N 1
ATOM 1588 C CA . VAL A 1 199 ? 0.186 -10.707 -16.883 1.00 98.12 199 VAL A CA 1
ATOM 1589 C C . VAL A 1 199 ? 0.091 -12.184 -16.497 1.00 98.12 199 VAL A C 1
ATOM 1591 O O . VAL A 1 199 ? -0.313 -12.495 -15.378 1.00 98.12 199 VAL A O 1
ATOM 1594 N N . LYS A 1 200 ? 0.524 -13.109 -17.368 1.00 97.50 200 LYS A N 1
ATOM 1595 C CA . LYS A 1 200 ? 0.567 -14.550 -17.042 1.00 97.50 200 LYS A CA 1
ATOM 1596 C C . LYS A 1 200 ? 1.414 -14.853 -15.805 1.00 97.50 200 LYS A C 1
ATOM 1598 O O . LYS A 1 200 ? 1.062 -15.726 -15.021 1.00 97.50 200 LYS A O 1
ATOM 1603 N N . ARG A 1 201 ? 2.542 -14.157 -15.647 1.00 95.81 201 ARG A N 1
ATOM 1604 C CA . ARG A 1 201 ? 3.469 -14.331 -14.513 1.00 95.81 201 ARG A CA 1
ATOM 1605 C C . ARG A 1 201 ? 3.056 -13.522 -13.298 1.00 95.81 201 ARG A C 1
ATOM 1607 O O . ARG A 1 201 ? 3.353 -13.898 -12.167 1.00 95.81 201 ARG A O 1
ATOM 1614 N N . ARG A 1 202 ? 2.413 -12.386 -13.544 1.00 94.75 202 ARG A N 1
ATOM 1615 C CA . ARG A 1 202 ? 2.067 -11.399 -12.540 1.00 94.75 202 ARG A CA 1
ATOM 1616 C C . ARG A 1 202 ? 0.693 -10.806 -12.858 1.00 94.75 202 ARG A C 1
ATOM 1618 O O . ARG A 1 202 ? 0.623 -9.834 -13.607 1.00 94.75 202 ARG A O 1
ATOM 1625 N N . PRO A 1 203 ? -0.393 -11.356 -12.285 1.00 95.62 203 PRO A N 1
ATOM 1626 C CA . PRO A 1 203 ? -1.754 -10.914 -12.593 1.00 95.62 203 PRO A CA 1
ATOM 1627 C C . PRO A 1 203 ? -2.010 -9.419 -12.346 1.00 95.62 203 PRO A C 1
ATOM 1629 O O . PRO A 1 203 ? -2.840 -8.821 -13.017 1.00 95.62 203 PRO A O 1
ATOM 1632 N N . ASP A 1 204 ? -1.271 -8.791 -11.427 1.00 96.12 204 ASP A N 1
ATOM 1633 C CA . ASP A 1 204 ? -1.350 -7.360 -11.114 1.00 96.12 204 ASP A CA 1
ATOM 1634 C C . ASP A 1 204 ? -0.424 -6.473 -11.974 1.00 96.12 204 ASP A C 1
ATOM 1636 O O . ASP A 1 204 ? -0.293 -5.274 -11.704 1.00 96.12 204 ASP A O 1
ATOM 1640 N N . PHE A 1 205 ? 0.208 -7.019 -13.023 1.00 98.06 205 PHE A N 1
ATOM 1641 C CA . PHE A 1 205 ? 1.163 -6.295 -13.870 1.00 98.06 205 PHE A CA 1
ATOM 1642 C C . PHE A 1 205 ? 0.589 -4.998 -14.444 1.00 98.06 205 PHE A C 1
ATOM 1644 O O . PHE A 1 205 ? 1.270 -3.979 -14.417 1.00 98.06 205 PHE A O 1
ATOM 1651 N N . GLU A 1 206 ? -0.657 -4.997 -14.918 1.00 97.69 206 GLU A N 1
ATOM 1652 C CA . GLU A 1 206 ? -1.271 -3.792 -15.491 1.00 97.69 206 GLU A CA 1
ATOM 1653 C C . GLU A 1 206 ? -1.451 -2.681 -14.451 1.00 97.69 206 GLU A C 1
ATOM 1655 O O . GLU A 1 206 ? -1.195 -1.515 -14.745 1.00 97.69 206 GLU A O 1
ATOM 1660 N N . SER A 1 207 ? -1.802 -3.037 -13.210 1.00 98.12 207 SER A N 1
ATOM 1661 C CA . SER A 1 207 ? -1.886 -2.074 -12.104 1.00 98.12 207 SER A CA 1
ATOM 1662 C C . SER A 1 207 ? -0.512 -1.489 -11.767 1.00 98.12 207 SER A C 1
ATOM 1664 O O . SER A 1 207 ? -0.381 -0.288 -11.530 1.00 98.12 207 SER A O 1
ATOM 1666 N N . LEU A 1 208 ? 0.530 -2.326 -11.771 1.00 98.12 208 LEU A N 1
ATOM 1667 C CA . LEU A 1 208 ? 1.913 -1.897 -11.554 1.00 98.12 208 LEU A CA 1
ATOM 1668 C C . LEU A 1 208 ? 2.416 -1.010 -12.694 1.00 98.12 208 LEU A C 1
ATOM 1670 O O . LEU A 1 208 ? 3.042 0.016 -12.433 1.00 98.12 208 LEU A O 1
ATOM 1674 N N . TYR A 1 209 ? 2.112 -1.380 -13.938 1.00 98.62 209 TYR A N 1
ATOM 1675 C CA . TYR A 1 209 ? 2.477 -0.620 -15.123 1.00 98.62 209 TYR A CA 1
ATOM 1676 C C . TYR A 1 209 ? 1.769 0.737 -15.161 1.00 98.62 209 TYR A C 1
ATOM 1678 O O . TYR A 1 209 ? 2.425 1.732 -15.439 1.00 98.62 209 TYR A O 1
ATOM 1686 N N . ALA A 1 210 ? 0.480 0.816 -14.818 1.00 98.44 210 ALA A N 1
ATOM 1687 C CA . ALA A 1 210 ? -0.245 2.087 -14.767 1.00 98.44 210 ALA A CA 1
ATOM 1688 C C . ALA A 1 210 ? 0.404 3.078 -13.786 1.00 98.44 210 ALA A C 1
ATOM 1690 O O . ALA A 1 210 ? 0.559 4.257 -14.096 1.00 98.44 210 ALA A O 1
ATOM 1691 N N . VAL A 1 211 ? 0.852 2.592 -12.621 1.00 98.38 211 VAL A N 1
ATOM 1692 C CA . VAL A 1 211 ? 1.629 3.409 -11.678 1.00 98.38 211 VAL A CA 1
ATOM 1693 C C . VAL A 1 211 ? 2.995 3.757 -12.266 1.00 98.38 211 VAL A C 1
ATOM 1695 O O . VAL A 1 211 ? 3.415 4.908 -12.189 1.00 98.38 211 VAL A O 1
ATOM 1698 N N . PHE A 1 212 ? 3.694 2.796 -12.869 1.00 98.56 212 PHE A N 1
ATOM 1699 C CA . PHE A 1 212 ? 4.989 3.057 -13.489 1.00 98.56 212 PHE A CA 1
ATOM 1700 C C . PHE A 1 212 ? 4.912 4.167 -14.550 1.00 98.56 212 PHE A C 1
ATOM 1702 O O . PHE A 1 212 ? 5.698 5.114 -14.524 1.00 98.56 212 PHE A O 1
ATOM 1709 N N . GLU A 1 213 ? 3.933 4.062 -15.445 1.00 98.38 213 GLU A N 1
ATOM 1710 C CA . GLU A 1 213 ? 3.666 4.994 -16.534 1.00 98.38 213 GLU A CA 1
ATOM 1711 C C . GLU A 1 213 ? 3.300 6.387 -16.016 1.00 98.38 213 GLU A C 1
ATOM 1713 O O . GLU A 1 213 ? 3.925 7.356 -16.442 1.00 98.38 213 GLU A O 1
ATOM 1718 N N . ASP A 1 214 ? 2.377 6.497 -15.053 1.00 97.81 214 ASP A N 1
ATOM 1719 C CA . ASP A 1 214 ? 1.967 7.789 -14.481 1.00 97.81 214 ASP A CA 1
ATOM 1720 C C . ASP A 1 214 ? 3.159 8.555 -13.891 1.00 97.81 214 ASP A C 1
ATOM 1722 O O . ASP A 1 214 ? 3.337 9.747 -14.149 1.00 97.81 214 ASP A O 1
ATOM 1726 N N . TRP A 1 215 ? 4.036 7.877 -13.147 1.00 97.31 215 TRP A N 1
ATOM 1727 C CA . TRP A 1 215 ? 5.199 8.549 -12.576 1.00 97.31 215 TRP A CA 1
ATOM 1728 C C . TRP A 1 215 ? 6.290 8.859 -13.614 1.00 97.31 215 TRP A C 1
ATOM 1730 O O . TRP A 1 215 ? 6.918 9.919 -13.515 1.00 97.31 215 TRP A O 1
ATOM 1740 N N . ARG A 1 216 ? 6.512 7.999 -14.623 1.00 97.25 216 ARG A N 1
ATOM 1741 C CA . ARG A 1 216 ? 7.443 8.302 -15.729 1.00 97.25 216 ARG A CA 1
ATOM 1742 C C . ARG A 1 216 ? 6.971 9.506 -16.541 1.00 97.25 216 ARG A C 1
ATOM 1744 O O . ARG A 1 216 ? 7.778 10.392 -16.799 1.00 97.25 216 ARG A O 1
ATOM 1751 N N . LEU A 1 217 ? 5.681 9.589 -16.875 1.00 97.50 217 LEU A N 1
ATOM 1752 C CA . LEU A 1 217 ? 5.090 10.729 -17.595 1.00 97.50 217 LEU A CA 1
ATOM 1753 C C . LEU A 1 217 ? 5.148 12.042 -16.795 1.00 97.50 217 LEU A C 1
ATOM 1755 O O . LEU A 1 217 ? 5.070 13.121 -17.372 1.00 97.50 217 LEU A O 1
ATOM 1759 N N . ARG A 1 218 ? 5.360 11.966 -15.475 1.00 96.12 218 ARG A N 1
ATOM 1760 C CA . ARG A 1 218 ? 5.613 13.118 -14.590 1.00 96.12 218 ARG A CA 1
ATOM 1761 C C . ARG A 1 218 ? 7.102 13.434 -14.391 1.00 96.12 218 ARG A C 1
ATOM 1763 O O . ARG A 1 218 ? 7.444 14.239 -13.520 1.00 96.12 218 ARG A O 1
ATOM 1770 N N . GLY A 1 219 ? 7.982 12.791 -15.161 1.00 94.81 219 GLY A N 1
ATOM 1771 C CA . GLY A 1 219 ? 9.427 13.027 -15.191 1.00 94.81 219 GLY A CA 1
ATOM 1772 C C . GLY A 1 219 ? 10.235 12.289 -14.132 1.00 94.81 219 GLY A C 1
ATOM 1773 O O . GLY A 1 219 ? 11.448 12.467 -14.068 1.00 94.81 219 GLY A O 1
ATOM 1774 N N . PHE A 1 220 ? 9.614 11.456 -13.300 1.00 95.88 220 PHE A N 1
ATOM 1775 C CA . PHE A 1 220 ? 10.350 10.703 -12.289 1.00 95.88 220 PHE A CA 1
ATOM 1776 C C . PHE A 1 220 ? 11.082 9.517 -12.908 1.00 95.88 220 PHE A C 1
ATOM 1778 O O . PHE A 1 220 ? 10.644 8.943 -13.904 1.00 95.88 220 PHE A O 1
ATOM 1785 N N . VAL A 1 221 ? 12.177 9.087 -12.283 1.00 95.81 221 VAL A N 1
ATOM 1786 C CA . VAL A 1 221 ? 12.835 7.817 -12.620 1.00 95.81 221 VAL A CA 1
ATOM 1787 C C . VAL A 1 221 ? 12.344 6.741 -11.669 1.00 95.81 221 VAL A C 1
ATOM 1789 O O . VAL A 1 221 ? 12.421 6.894 -10.448 1.00 95.81 221 VAL A O 1
ATOM 1792 N N . LEU A 1 222 ? 11.860 5.637 -12.234 1.00 96.94 222 LEU A N 1
ATOM 1793 C CA . LEU A 1 222 ? 11.424 4.469 -11.485 1.00 96.94 222 LEU A CA 1
ATOM 1794 C C . LEU A 1 222 ? 12.355 3.314 -11.796 1.00 96.94 222 LEU A C 1
ATOM 1796 O O . LEU A 1 222 ? 12.663 3.030 -12.949 1.00 96.94 222 LEU A O 1
ATOM 1800 N N . LYS A 1 223 ? 12.809 2.652 -10.738 1.00 97.00 223 LYS A N 1
ATOM 1801 C CA . LYS A 1 223 ? 13.614 1.434 -10.810 1.00 97.00 223 LYS A CA 1
ATOM 1802 C C . LYS A 1 223 ? 13.014 0.387 -9.899 1.00 97.00 223 LYS A C 1
ATOM 1804 O O . LYS A 1 223 ? 12.281 0.728 -8.977 1.00 97.00 223 LYS A O 1
ATOM 1809 N N . THR A 1 224 ? 13.382 -0.875 -10.090 1.00 96.88 224 THR A N 1
ATOM 1810 C CA . THR A 1 224 ? 12.959 -1.957 -9.191 1.00 96.88 224 THR A CA 1
ATOM 1811 C C . THR A 1 224 ? 13.202 -1.623 -7.709 1.00 96.88 224 THR A C 1
ATOM 1813 O O . THR A 1 224 ? 14.295 -1.211 -7.304 1.00 96.88 224 THR A O 1
ATOM 1816 N N . GLY A 1 225 ? 12.178 -1.800 -6.879 1.00 96.56 225 GLY A N 1
ATOM 1817 C CA . GLY A 1 225 ? 12.246 -1.652 -5.425 1.00 96.56 225 GLY A CA 1
ATOM 1818 C C . GLY A 1 225 ? 12.736 -2.915 -4.710 1.00 96.56 225 GLY A C 1
ATOM 1819 O O . GLY A 1 225 ? 12.713 -2.955 -3.483 1.00 96.56 225 GLY A O 1
ATOM 1820 N N . PHE A 1 226 ? 13.197 -3.937 -5.446 1.00 95.38 226 PHE A N 1
ATOM 1821 C CA . PHE A 1 226 ? 13.520 -5.269 -4.917 1.00 95.38 226 PHE A CA 1
ATOM 1822 C C . PHE A 1 226 ? 14.427 -5.243 -3.676 1.00 95.38 226 PHE A C 1
ATOM 1824 O O . PHE A 1 226 ? 14.119 -5.879 -2.672 1.00 95.38 226 PHE A O 1
ATOM 1831 N N . LYS A 1 227 ? 15.492 -4.425 -3.688 1.00 90.75 227 LYS A N 1
ATOM 1832 C CA . LYS A 1 227 ? 16.422 -4.267 -2.545 1.00 90.75 227 LYS A CA 1
ATOM 1833 C C . LYS A 1 227 ? 15.772 -3.689 -1.278 1.00 90.75 227 LYS A C 1
ATOM 1835 O O . LYS A 1 227 ? 16.387 -3.710 -0.219 1.00 90.75 227 LYS A O 1
ATOM 1840 N N . PHE A 1 228 ? 14.562 -3.153 -1.394 1.00 93.38 228 PHE A N 1
ATOM 1841 C CA . PHE A 1 228 ? 13.805 -2.503 -0.329 1.00 93.38 228 PHE A CA 1
ATOM 1842 C C . PHE A 1 228 ? 12.443 -3.172 -0.090 1.00 93.38 228 PHE A C 1
ATOM 1844 O O . PHE A 1 228 ? 11.587 -2.575 0.554 1.00 93.38 228 PHE A O 1
ATOM 1851 N N . GLY A 1 229 ? 12.208 -4.379 -0.623 1.00 94.50 229 GLY A N 1
ATOM 1852 C CA . GLY A 1 229 ? 10.945 -5.102 -0.430 1.00 94.50 229 GLY A CA 1
ATOM 1853 C C . GLY A 1 229 ? 9.720 -4.408 -1.040 1.00 94.50 229 GLY A C 1
ATOM 1854 O O . GLY A 1 229 ? 8.598 -4.616 -0.582 1.00 94.50 229 GLY A O 1
ATOM 1855 N N . THR A 1 230 ? 9.921 -3.561 -2.052 1.00 96.94 230 THR A N 1
ATOM 1856 C CA . THR A 1 230 ? 8.862 -2.789 -2.721 1.00 96.94 230 THR A CA 1
ATOM 1857 C C . THR A 1 230 ? 8.875 -3.012 -4.230 1.00 96.94 230 THR A C 1
ATOM 1859 O O . THR A 1 230 ? 9.820 -3.581 -4.777 1.00 96.94 230 THR A O 1
ATOM 1862 N N . HIS A 1 231 ? 7.809 -2.596 -4.919 1.00 97.56 231 HIS A N 1
ATOM 1863 C CA . HIS A 1 231 ? 7.712 -2.744 -6.373 1.00 97.56 231 HIS A CA 1
ATOM 1864 C C . HIS A 1 231 ? 8.695 -1.813 -7.080 1.00 97.56 231 HIS A C 1
ATOM 1866 O O . HIS A 1 231 ? 9.498 -2.265 -7.899 1.00 97.56 231 HIS A O 1
ATOM 1872 N N . PHE A 1 232 ? 8.710 -0.540 -6.684 1.00 98.12 232 PHE A N 1
ATOM 1873 C CA . PHE A 1 232 ? 9.589 0.465 -7.264 1.00 98.12 232 PHE A CA 1
ATOM 1874 C C . PHE A 1 232 ? 10.309 1.286 -6.198 1.00 98.12 232 PHE A C 1
ATOM 1876 O O . PHE A 1 232 ? 9.857 1.436 -5.066 1.00 98.12 232 PHE A O 1
ATOM 1883 N N . ARG A 1 233 ? 11.434 1.865 -6.597 1.00 95.94 233 ARG A N 1
ATOM 1884 C CA . ARG A 1 233 ? 12.087 2.992 -5.940 1.00 95.94 233 ARG A CA 1
ATOM 1885 C C . ARG A 1 233 ? 12.087 4.172 -6.899 1.00 95.94 233 ARG A C 1
ATOM 1887 O O . ARG A 1 233 ? 12.188 3.981 -8.113 1.00 95.94 233 ARG A O 1
ATOM 1894 N N . LEU A 1 234 ? 11.990 5.366 -6.339 1.00 93.62 234 LEU A N 1
ATOM 1895 C CA . LEU A 1 234 ? 11.702 6.585 -7.077 1.00 93.62 234 LEU A CA 1
ATOM 1896 C C . LEU A 1 234 ? 12.843 7.599 -6.940 1.00 93.62 234 LEU A C 1
ATOM 1898 O O . LEU A 1 234 ? 13.412 7.773 -5.854 1.00 93.62 234 LEU A O 1
ATOM 1902 N N . TYR A 1 235 ? 13.119 8.311 -8.029 1.00 94.06 235 TYR A N 1
ATOM 1903 C CA . TYR A 1 235 ? 13.983 9.486 -8.065 1.00 94.06 235 TYR A CA 1
ATOM 1904 C C . TYR A 1 235 ? 13.242 10.656 -8.710 1.00 94.06 235 TYR A C 1
ATOM 1906 O O . TYR A 1 235 ? 12.456 10.463 -9.637 1.00 94.06 235 TYR A O 1
ATOM 1914 N N . PHE A 1 236 ? 13.492 11.860 -8.200 1.00 92.62 236 PHE A N 1
ATOM 1915 C CA . PHE A 1 236 ? 12.850 13.085 -8.674 1.00 92.62 236 PHE A CA 1
ATOM 1916 C C . PHE A 1 236 ? 13.233 13.437 -10.117 1.00 92.62 236 PHE A C 1
ATOM 1918 O O . PHE A 1 236 ? 14.273 12.972 -10.595 1.00 92.62 236 PHE A O 1
ATOM 1925 N N . PRO A 1 237 ? 12.426 14.276 -10.794 1.00 92.38 237 PRO A N 1
ATOM 1926 C CA . PRO A 1 237 ? 12.750 14.762 -12.128 1.00 92.38 237 PRO A CA 1
ATOM 1927 C C . PRO A 1 237 ? 14.162 15.340 -12.233 1.00 92.38 237 PRO A C 1
ATOM 1929 O O . PRO A 1 237 ? 14.640 16.019 -11.325 1.00 92.38 237 PRO A O 1
ATOM 1932 N N . GLY A 1 238 ? 14.833 15.030 -13.344 1.00 87.31 238 GLY A N 1
ATOM 1933 C CA . GLY A 1 238 ? 16.229 15.402 -13.597 1.00 87.31 238 GLY A CA 1
ATOM 1934 C C . GLY A 1 238 ? 17.273 14.435 -13.024 1.00 87.31 238 GLY A C 1
ATOM 1935 O O . GLY A 1 238 ? 18.463 14.618 -13.274 1.00 87.31 238 GLY A O 1
ATOM 1936 N N . ALA A 1 239 ? 16.867 13.395 -12.287 1.00 89.38 239 ALA A N 1
ATOM 1937 C CA . ALA A 1 239 ? 17.789 12.359 -11.834 1.00 89.38 239 ALA A CA 1
ATOM 1938 C C . ALA A 1 239 ? 18.375 11.570 -13.017 1.00 89.38 239 ALA A C 1
ATOM 1940 O O . ALA A 1 239 ? 17.645 11.101 -13.887 1.00 89.38 239 ALA A O 1
ATOM 1941 N N . ARG A 1 240 ? 19.698 11.376 -13.009 1.00 87.19 240 ARG A N 1
ATOM 1942 C CA . ARG A 1 240 ? 20.454 10.652 -14.042 1.00 87.19 240 ARG A CA 1
ATOM 1943 C C . ARG A 1 240 ? 21.348 9.591 -13.418 1.00 87.19 240 ARG A C 1
ATOM 1945 O O . ARG A 1 240 ? 21.745 9.722 -12.260 1.00 87.19 240 ARG A O 1
ATOM 1952 N N . ALA A 1 241 ? 21.711 8.579 -14.205 1.00 82.31 241 ALA A N 1
ATOM 1953 C CA . ALA A 1 241 ? 22.576 7.494 -13.748 1.00 82.31 241 ALA A CA 1
ATOM 1954 C C . ALA A 1 241 ? 23.970 7.973 -13.296 1.00 82.31 241 ALA A C 1
ATOM 1956 O O . ALA A 1 241 ? 24.531 7.392 -12.369 1.00 82.31 241 ALA A O 1
ATOM 1957 N N . ASN A 1 242 ? 24.487 9.045 -13.915 1.00 67.75 242 ASN A N 1
ATOM 1958 C CA . ASN A 1 242 ? 25.822 9.605 -13.676 1.00 67.75 242 ASN A CA 1
ATOM 1959 C C . ASN A 1 242 ? 25.752 11.078 -13.226 1.00 67.75 242 ASN A C 1
ATOM 1961 O O . ASN A 1 242 ? 26.430 11.933 -13.797 1.00 67.75 242 ASN A O 1
ATOM 1965 N N . ALA A 1 243 ? 24.895 11.417 -12.256 1.00 58.03 243 ALA A N 1
ATOM 1966 C CA . ALA A 1 243 ? 24.924 12.761 -11.674 1.00 58.03 243 ALA A CA 1
ATOM 1967 C C . ALA A 1 243 ? 26.318 13.019 -11.070 1.00 58.03 243 ALA A C 1
ATOM 1969 O O . ALA A 1 243 ? 26.790 12.270 -10.222 1.00 58.03 243 ALA A O 1
ATOM 1970 N N . SER A 1 244 ? 26.986 14.044 -11.588 1.00 45.75 244 SER A N 1
ATOM 1971 C CA . SER A 1 244 ? 28.414 14.343 -11.482 1.00 45.75 244 SER A CA 1
ATOM 1972 C C . SER A 1 244 ? 28.843 14.898 -10.119 1.00 45.75 244 SER A C 1
ATOM 1974 O O . SER A 1 244 ? 29.330 16.018 -10.044 1.00 45.75 244 SER A O 1
ATOM 1976 N N . ASN A 1 245 ? 28.658 14.117 -9.059 1.00 44.47 245 ASN A N 1
ATOM 1977 C CA . ASN A 1 245 ? 29.364 14.227 -7.782 1.00 44.47 245 ASN A CA 1
ATOM 1978 C C . ASN A 1 245 ? 29.469 12.805 -7.218 1.00 44.47 245 ASN A C 1
ATOM 1980 O O . ASN A 1 245 ? 28.519 12.041 -7.356 1.00 44.47 245 ASN A O 1
ATOM 1984 N N . ASP A 1 246 ? 30.589 12.447 -6.593 1.00 45.38 246 ASP A N 1
ATOM 1985 C CA . ASP A 1 246 ? 30.955 11.095 -6.117 1.00 45.38 246 ASP A CA 1
ATOM 1986 C C . ASP A 1 246 ? 29.948 10.382 -5.177 1.00 45.38 246 ASP A C 1
ATOM 1988 O O . ASP A 1 246 ? 30.176 9.253 -4.737 1.00 45.38 246 ASP A O 1
ATOM 1992 N N . GLU A 1 247 ? 28.792 10.983 -4.904 1.00 51.78 247 GLU A N 1
ATOM 1993 C CA . GLU A 1 247 ? 27.667 10.368 -4.217 1.00 51.78 247 GLU A CA 1
ATOM 1994 C C . GLU A 1 247 ? 26.549 10.011 -5.203 1.00 51.78 247 GLU A C 1
ATOM 1996 O O . GLU A 1 247 ? 25.807 10.858 -5.703 1.00 51.78 247 GLU A O 1
ATOM 2001 N N . TRP A 1 248 ? 26.386 8.709 -5.447 1.00 55.09 248 TRP A N 1
ATOM 2002 C CA . TRP A 1 248 ? 25.215 8.164 -6.130 1.00 55.09 248 TRP A CA 1
ATOM 2003 C C . TRP A 1 248 ? 23.937 8.767 -5.542 1.00 55.09 248 TRP A C 1
ATOM 2005 O O . TRP A 1 248 ? 23.688 8.632 -4.343 1.00 55.09 248 TRP A O 1
ATOM 2015 N N . VAL A 1 249 ? 23.080 9.362 -6.381 1.00 68.19 249 VAL A N 1
ATOM 2016 C CA . VAL A 1 249 ? 21.768 9.845 -5.932 1.00 68.19 249 VAL A CA 1
ATOM 2017 C C . VAL A 1 249 ? 21.031 8.662 -5.307 1.00 68.19 249 VAL A C 1
ATOM 2019 O O . VAL A 1 249 ? 20.686 7.695 -5.987 1.00 68.19 249 VAL A O 1
ATOM 2022 N N . HIS A 1 250 ? 20.827 8.694 -3.993 1.00 73.62 250 HIS A N 1
ATOM 2023 C CA . HIS A 1 250 ? 20.091 7.652 -3.291 1.00 73.62 250 HIS A CA 1
ATOM 2024 C C . HIS A 1 250 ? 18.589 7.876 -3.470 1.00 73.62 250 HIS A C 1
ATOM 2026 O O . HIS A 1 250 ? 18.089 8.992 -3.319 1.00 73.62 250 HIS A O 1
ATOM 2032 N N . SER A 1 251 ? 17.840 6.804 -3.751 1.00 82.19 251 SER A N 1
ATOM 2033 C CA . SER A 1 251 ? 16.380 6.890 -3.765 1.00 82.19 251 SER A CA 1
ATOM 2034 C C . SER A 1 251 ? 15.905 7.214 -2.351 1.00 82.19 251 SER A C 1
ATOM 2036 O O . SER A 1 251 ? 16.210 6.469 -1.416 1.00 82.19 251 SER A O 1
ATOM 2038 N N . LYS A 1 252 ? 15.163 8.309 -2.187 1.00 86.50 252 LYS A N 1
ATOM 2039 C CA . LYS A 1 252 ? 14.553 8.675 -0.898 1.00 86.50 252 LYS A CA 1
ATOM 2040 C C . LYS A 1 252 ? 13.180 8.029 -0.703 1.00 86.50 252 LYS A C 1
ATOM 2042 O O . LYS A 1 252 ? 12.768 7.845 0.435 1.00 86.50 252 LYS A O 1
ATOM 2047 N N . HIS A 1 253 ? 12.532 7.645 -1.804 1.00 93.38 253 HIS A N 1
ATOM 2048 C CA . HIS A 1 253 ? 11.156 7.162 -1.819 1.00 93.38 253 HIS A CA 1
ATOM 2049 C C . HIS A 1 253 ? 11.055 5.771 -2.450 1.00 93.38 253 HIS A C 1
ATOM 2051 O O . HIS A 1 253 ? 11.788 5.446 -3.397 1.00 93.38 253 HIS A O 1
ATOM 2057 N N . VAL A 1 254 ? 10.132 4.967 -1.938 1.00 96.38 254 VAL A N 1
ATOM 2058 C CA . VAL A 1 254 ? 9.722 3.679 -2.496 1.00 96.38 254 VAL A CA 1
ATOM 2059 C C . VAL A 1 254 ? 8.230 3.686 -2.812 1.00 96.38 254 VAL A C 1
ATOM 2061 O O . VAL A 1 254 ? 7.453 4.442 -2.241 1.00 96.38 254 VAL A O 1
ATOM 2064 N N . ILE A 1 255 ? 7.821 2.848 -3.758 1.00 96.81 255 ILE A N 1
ATOM 2065 C CA . ILE A 1 255 ? 6.427 2.706 -4.171 1.00 96.81 255 ILE A CA 1
ATOM 2066 C C . ILE A 1 255 ? 6.062 1.229 -4.093 1.00 96.81 255 ILE A C 1
ATOM 2068 O O . ILE A 1 255 ? 6.682 0.369 -4.728 1.00 96.81 255 ILE A O 1
ATOM 2072 N N . HIS A 1 256 ? 5.016 0.938 -3.327 1.00 97.31 256 HIS A N 1
ATOM 2073 C CA . HIS A 1 256 ? 4.396 -0.375 -3.262 1.00 97.31 256 HIS A CA 1
ATOM 2074 C C . HIS A 1 256 ? 2.923 -0.246 -3.649 1.00 97.31 256 HIS A C 1
ATOM 2076 O O . HIS A 1 256 ? 2.104 0.258 -2.886 1.00 97.31 256 HIS A O 1
ATOM 2082 N N . VAL A 1 257 ? 2.604 -0.653 -4.875 1.00 96.94 257 VAL A N 1
ATOM 2083 C CA . VAL A 1 257 ? 1.233 -0.643 -5.400 1.00 96.94 257 VAL A CA 1
ATOM 2084 C C . VAL A 1 257 ? 0.362 -1.669 -4.679 1.00 96.94 257 VAL A C 1
ATOM 2086 O O . VAL A 1 257 ? 0.783 -2.807 -4.487 1.00 96.94 257 VAL A O 1
ATOM 2089 N N . PHE A 1 258 ? -0.859 -1.265 -4.326 1.00 96.94 258 PHE A N 1
ATOM 2090 C CA . PHE A 1 258 ? -1.902 -2.140 -3.800 1.00 96.94 258 PHE A CA 1
ATOM 2091 C C . PHE A 1 258 ? -3.142 -2.032 -4.709 1.00 96.94 258 PHE A C 1
ATOM 2093 O O . PHE A 1 258 ? -3.853 -1.026 -4.632 1.00 96.94 258 PHE A O 1
ATOM 2100 N N . PRO A 1 259 ? -3.363 -3.000 -5.624 1.00 95.62 259 PRO A N 1
ATOM 2101 C CA . PRO A 1 259 ? -4.506 -2.992 -6.541 1.00 95.62 259 PRO A CA 1
ATOM 2102 C C . PRO A 1 259 ? -5.855 -2.951 -5.807 1.00 95.62 259 PRO A C 1
ATOM 2104 O O . PRO A 1 259 ? -5.971 -3.415 -4.675 1.00 95.62 259 PRO A O 1
ATOM 2107 N N . ARG A 1 260 ? -6.898 -2.401 -6.444 1.00 92.94 260 ARG A N 1
ATOM 2108 C CA . ARG A 1 260 ? -8.212 -2.176 -5.796 1.00 92.94 260 ARG A CA 1
ATOM 2109 C C . ARG A 1 260 ? -8.934 -3.464 -5.397 1.00 92.94 260 ARG A C 1
ATOM 2111 O O . ARG A 1 260 ? -9.707 -3.470 -4.443 1.00 92.94 260 ARG A O 1
ATOM 2118 N N . ASP A 1 261 ? -8.723 -4.517 -6.164 1.00 92.12 261 ASP A N 1
ATOM 2119 C CA . ASP A 1 261 ? -9.282 -5.853 -5.989 1.00 92.12 261 ASP A CA 1
ATOM 2120 C C . ASP A 1 261 ? -8.394 -6.760 -5.125 1.00 92.12 261 ASP A C 1
ATOM 2122 O O . ASP A 1 261 ? -8.845 -7.818 -4.675 1.00 92.12 261 ASP A O 1
ATOM 2126 N N . ALA A 1 262 ? -7.160 -6.334 -4.838 1.00 93.12 262 ALA A N 1
ATOM 2127 C CA . ALA A 1 262 ? -6.228 -7.107 -4.041 1.00 93.12 262 ALA A CA 1
ATOM 2128 C C . ALA A 1 262 ? -6.707 -7.242 -2.589 1.00 93.12 262 ALA A C 1
ATOM 2130 O O . ALA A 1 262 ? -7.186 -6.305 -1.945 1.00 93.12 262 ALA A O 1
ATOM 2131 N N . ARG A 1 263 ? -6.535 -8.447 -2.046 1.00 94.44 263 ARG A N 1
ATOM 2132 C CA . ARG A 1 263 ? -6.819 -8.777 -0.649 1.00 94.44 263 ARG A CA 1
ATOM 2133 C C . ARG A 1 263 ? -5.585 -9.431 -0.064 1.00 94.44 263 ARG A C 1
ATOM 2135 O O . ARG A 1 263 ? -5.129 -10.444 -0.578 1.00 94.44 263 ARG A O 1
ATOM 2142 N N . LEU A 1 264 ? -5.065 -8.847 1.006 1.00 94.06 264 LEU A N 1
ATOM 2143 C CA . LEU A 1 264 ? -3.875 -9.334 1.692 1.00 94.06 264 LEU A CA 1
ATOM 2144 C C . LEU A 1 264 ? -4.170 -9.518 3.173 1.00 94.06 264 LEU A C 1
ATOM 2146 O O . LEU A 1 264 ? -4.997 -8.804 3.753 1.00 94.06 264 LEU A O 1
ATOM 2150 N N . LEU A 1 265 ? -3.446 -10.441 3.801 1.00 96.56 265 LEU A N 1
ATOM 2151 C CA . LEU A 1 265 ? -3.363 -10.450 5.254 1.00 96.56 265 LEU A CA 1
ATOM 2152 C C . LEU A 1 265 ? -2.715 -9.139 5.719 1.00 96.56 265 LEU A C 1
ATOM 2154 O O . LEU A 1 265 ? -1.793 -8.621 5.087 1.00 96.56 265 LEU A O 1
ATOM 2158 N N . ILE A 1 266 ? -3.165 -8.610 6.860 1.00 95.44 266 ILE A N 1
ATOM 2159 C CA . ILE A 1 266 ? -2.645 -7.340 7.399 1.00 95.44 266 ILE A CA 1
ATOM 2160 C C . ILE A 1 266 ? -1.124 -7.404 7.609 1.00 95.44 266 ILE A C 1
ATOM 2162 O O . ILE A 1 266 ? -0.425 -6.426 7.360 1.00 95.44 266 ILE A O 1
ATOM 2166 N N . SER A 1 267 ? -0.601 -8.565 8.010 1.00 95.06 267 SER A N 1
ATOM 2167 C CA . SER A 1 267 ? 0.836 -8.807 8.176 1.00 95.06 267 SER A CA 1
ATOM 2168 C C . SER A 1 267 ? 1.619 -8.740 6.862 1.00 95.06 267 SER A C 1
ATOM 2170 O O . SER A 1 267 ? 2.754 -8.266 6.856 1.00 95.06 267 SER A O 1
ATOM 2172 N N . GLU A 1 268 ? 1.032 -9.179 5.749 1.00 93.56 268 GLU A N 1
ATOM 2173 C CA . GLU A 1 268 ? 1.658 -9.120 4.427 1.00 93.56 268 GLU A CA 1
ATOM 2174 C C . GLU A 1 268 ? 1.676 -7.697 3.886 1.00 93.56 268 GLU A C 1
ATOM 2176 O O . GLU A 1 268 ? 2.717 -7.239 3.418 1.00 93.56 268 GLU A O 1
ATOM 2181 N N . TRP A 1 269 ? 0.566 -6.972 4.036 1.00 94.50 269 TRP A N 1
ATOM 2182 C CA . TRP A 1 269 ? 0.491 -5.559 3.671 1.00 94.50 269 TRP A CA 1
ATOM 2183 C C . TRP A 1 269 ? 1.471 -4.705 4.495 1.00 94.50 269 TRP A C 1
ATOM 2185 O O . TRP A 1 269 ? 2.243 -3.917 3.947 1.00 94.50 269 TRP A O 1
ATOM 2195 N N . ALA A 1 270 ? 1.531 -4.924 5.813 1.00 95.38 270 ALA A N 1
ATOM 2196 C CA . ALA A 1 270 ? 2.441 -4.203 6.701 1.00 95.38 270 ALA A CA 1
ATOM 2197 C C . ALA A 1 270 ? 3.928 -4.535 6.463 1.00 95.38 270 ALA A C 1
ATOM 2199 O O . ALA A 1 270 ? 4.796 -3.736 6.825 1.00 95.38 270 ALA A O 1
ATOM 2200 N N . ARG A 1 271 ? 4.248 -5.687 5.849 1.00 95.06 271 ARG A N 1
ATOM 2201 C CA . ARG A 1 271 ? 5.630 -6.113 5.569 1.00 95.06 271 ARG A CA 1
ATOM 2202 C C . ARG A 1 271 ? 6.369 -5.089 4.710 1.00 95.06 271 ARG A C 1
ATOM 2204 O O . ARG A 1 271 ? 7.487 -4.718 5.058 1.00 95.06 271 ARG A O 1
ATOM 2211 N N . ALA A 1 272 ? 5.744 -4.608 3.634 1.00 94.19 272 ALA A N 1
ATOM 2212 C CA . ALA A 1 272 ? 6.353 -3.633 2.729 1.00 94.19 272 ALA A CA 1
ATOM 2213 C C . ALA A 1 272 ? 6.687 -2.316 3.454 1.00 94.19 272 ALA A C 1
ATOM 2215 O O . ALA A 1 272 ? 7.805 -1.811 3.350 1.00 94.19 272 ALA A O 1
ATOM 2216 N N . ILE A 1 273 ? 5.747 -1.819 4.265 1.00 94.88 273 ILE A N 1
ATOM 2217 C CA . ILE A 1 273 ? 5.905 -0.590 5.059 1.00 94.88 273 ILE A CA 1
ATOM 2218 C C . ILE A 1 273 ? 7.043 -0.751 6.075 1.00 94.88 273 ILE A C 1
ATOM 2220 O O . ILE A 1 273 ? 7.902 0.120 6.215 1.00 94.88 273 ILE A O 1
ATOM 2224 N N . ARG A 1 274 ? 7.100 -1.899 6.762 1.00 94.31 274 ARG A N 1
ATOM 2225 C CA . ARG A 1 274 ? 8.131 -2.176 7.769 1.00 94.31 274 ARG A CA 1
ATOM 2226 C C . ARG A 1 274 ? 9.536 -2.211 7.168 1.00 94.31 274 ARG A C 1
ATOM 2228 O O . ARG A 1 274 ? 10.458 -1.675 7.781 1.00 94.31 274 ARG A O 1
ATOM 2235 N N . VAL A 1 275 ? 9.705 -2.816 5.990 1.00 93.12 275 VAL A N 1
ATOM 2236 C CA . VAL A 1 275 ? 11.006 -2.843 5.302 1.00 93.12 275 VAL A CA 1
ATOM 2237 C C . VAL A 1 275 ? 11.415 -1.431 4.883 1.00 93.12 275 VAL A C 1
ATOM 2239 O O . VAL A 1 275 ? 12.547 -1.040 5.160 1.00 93.12 275 VAL A O 1
ATOM 2242 N N . ALA A 1 276 ? 10.500 -0.643 4.306 1.00 92.56 276 ALA A N 1
ATOM 2243 C CA . ALA A 1 276 ? 10.759 0.742 3.905 1.00 92.56 276 ALA A CA 1
ATOM 2244 C C . ALA A 1 276 ? 11.231 1.618 5.081 1.00 92.56 276 ALA A C 1
ATOM 2246 O O . ALA A 1 276 ? 12.283 2.261 4.996 1.00 92.56 276 ALA A O 1
ATOM 2247 N N . HIS A 1 277 ? 10.525 1.560 6.216 1.00 91.06 277 HIS A N 1
ATOM 2248 C CA . HIS A 1 277 ? 10.930 2.260 7.439 1.00 91.06 277 HIS A CA 1
ATOM 2249 C C . HIS A 1 277 ? 12.294 1.777 7.959 1.00 91.06 277 HIS A C 1
ATOM 2251 O O . HIS A 1 277 ? 13.119 2.594 8.370 1.00 91.06 277 HIS A O 1
ATOM 2257 N N . GLY A 1 278 ? 12.571 0.469 7.884 1.00 90.12 278 GLY A N 1
ATOM 2258 C CA . GLY A 1 278 ? 13.852 -0.113 8.299 1.00 90.12 278 GLY A CA 1
ATOM 2259 C C . GLY A 1 278 ? 15.060 0.420 7.519 1.00 90.12 278 GLY A C 1
ATOM 2260 O O . GLY A 1 278 ? 16.141 0.558 8.085 1.00 90.12 278 GLY A O 1
ATOM 2261 N N . VAL A 1 279 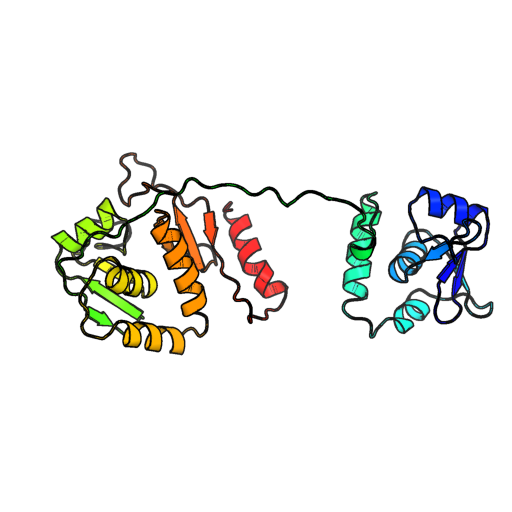? 14.876 0.790 6.247 1.00 90.06 279 VAL A N 1
ATOM 2262 C CA . VAL A 1 279 ? 15.929 1.370 5.388 1.00 90.06 279 VAL A CA 1
ATOM 2263 C C . VAL A 1 279 ? 15.828 2.895 5.230 1.00 90.06 279 VAL A C 1
ATOM 2265 O O . VAL A 1 279 ? 16.445 3.466 4.318 1.00 90.06 279 VAL A O 1
ATOM 2268 N N . LYS A 1 280 ? 15.055 3.554 6.110 1.00 90.31 280 LYS A N 1
ATOM 2269 C CA . LYS A 1 280 ? 14.837 5.012 6.147 1.00 90.31 280 LYS A CA 1
ATOM 2270 C C . LYS A 1 280 ? 14.409 5.573 4.782 1.00 90.31 280 LYS A C 1
ATOM 2272 O O . LYS A 1 280 ? 14.994 6.537 4.283 1.00 90.31 280 LYS A O 1
ATOM 2277 N N . LYS A 1 281 ? 13.445 4.910 4.141 1.00 89.00 281 LYS A N 1
ATOM 2278 C CA . LYS A 1 281 ? 12.796 5.349 2.895 1.00 89.00 281 LYS A CA 1
ATOM 2279 C C . LYS A 1 281 ? 11.360 5.751 3.215 1.00 89.00 281 LYS A C 1
ATOM 2281 O O . LYS A 1 281 ? 10.723 5.077 4.027 1.00 89.00 281 LYS A O 1
ATOM 2286 N N . THR A 1 282 ? 10.890 6.809 2.566 1.00 89.38 282 THR A N 1
ATOM 2287 C CA . THR A 1 282 ? 9.468 7.174 2.559 1.00 89.38 282 THR A CA 1
ATOM 2288 C C . THR A 1 282 ? 8.705 6.273 1.603 1.00 89.38 282 THR A C 1
ATOM 2290 O O . THR A 1 282 ? 9.227 6.040 0.487 1.00 89.38 282 THR A O 1
#

Sequence (282 aa):
MPVEYSFDGELFLVEDAASVQSLYKGFFGTPFKGKGDKLELSPEEALYLMDVRNASCKKGGKEQSFNALAKQFKDRKKFLARYFCMRDWRDRGLVARPVSEASGSYGRAPSVKYPSTDYKSPRVKAKALFFPDDLFAVIDEPEEGAKLYDEEWFGQYATYKSRKHGSFLKLDAYETVFLARHGGMKLNVSVESVVKEAVKRRPDFESLYAVFEDWRLRGFVLKTGFKFGTHFRLYFPGARANASNDEWVHSKHVIHVFPRDARLLISEWARAIRVAHGVKKT

Mean predicted aligned error: 6.38 Å

Solvent-accessible surface area (backbone atoms only — not comparable to full-atom values): 16117 Å² total; per-residue (Å²): 130,69,38,54,35,37,38,84,86,86,53,35,41,25,62,47,64,70,40,31,54,54,35,50,77,64,68,47,54,45,51,43,96,79,38,84,68,29,26,34,36,51,72,53,56,50,50,42,36,38,73,78,55,65,27,51,39,31,42,95,87,40,79,55,54,70,67,67,57,50,60,79,42,66,86,44,87,61,44,68,62,52,34,55,53,43,44,57,39,42,75,72,74,41,87,70,76,65,74,90,72,64,87,72,85,88,69,74,81,87,78,82,83,74,83,68,42,92,42,78,61,65,78,45,92,55,62,29,50,68,41,79,92,76,42,33,27,37,28,71,56,43,69,65,24,43,46,41,16,51,68,62,40,45,59,43,42,29,33,90,100,34,74,89,49,64,56,37,17,39,22,48,53,61,56,43,50,47,35,36,74,61,12,60,31,43,59,82,61,57,66,68,55,55,50,50,54,44,32,75,80,32,80,61,40,65,61,50,39,52,54,52,48,56,42,39,43,30,31,29,40,72,43,78,9,65,97,47,61,30,63,25,27,36,38,58,55,86,55,40,73,70,57,94,52,102,61,78,86,71,63,54,35,54,41,69,86,76,57,94,83,64,83,71,57,70,70,62,60,46,46,38,57,52,43,26,55,73,71,72,31,82